Protein 5LQ5 (pdb70)

Radius of gyration: 18.79 Å; Cα contacts (8 Å, |Δi|>4): 555; chains: 1; bounding box: 43×34×59 Å

Foldseek 3Di:
DLQEAEEEEACQDDVVLVCQQVVLVQVLLCVQQVGHYYYDYDDALVRQLVCLLVVVHFKYKFKLLSVLLSCVSAPQWDFQWDFPCLLFWKKFKKFFCVVVDAADDDLLCLVVQFQWAEAFEACRHPFRHLVVQVSCVVNVHHCCRYNVHHHHHQRHQLSRLQCRHVVVTGMGMGGVVVVVCCVPPVVVSNVRMDTHDMDGTAGIITMIGHNPSCVRRNPCSSVSSSVSQQPQACPDPSSVSNQVSVVHRGIDGDHPVRSVVVVVSCVVVVNSDD

B-factor: mean 31.94, std 20.08, range [14.05, 165.14]

Structure (mmCIF, N/CA/C/O backbone):
data_5LQ5
#
_entry.id   5LQ5
#
_cell.length_a   46.330
_cell.length_b   57.610
_cell.length_c   54.790
_cell.angle_alpha   90.00
_cell.angle_beta   107.15
_cell.angle_gamma   90.00
#
_symmetry.space_group_name_H-M   'P 1 21 1'
#
loop_
_entity.id
_entity.type
_entity.pdbx_description
1 polymer 'Putative phosphonate binding protein for ABC transporter'
2 non-polymer 'PHOSPHITE ION'
3 water water
#
loop_
_atom_site.group_PDB
_atom_site.id
_atom_site.type_symbol
_atom_site.label_atom_id
_atom_site.label_alt_id
_atom_site.label_comp_id
_atom_site.label_asym_id
_atom_site.label_entity_id
_atom_site.label_seq_id
_atom_site.pdbx_PDB_ins_code
_atom_site.Cartn_x
_atom_site.Cartn_y
_atom_site.Cartn_z
_atom_site.occupancy
_atom_site.B_iso_or_equiv
_atom_site.auth_seq_id
_atom_site.auth_comp_id
_atom_site.auth_asym_id
_atom_site.auth_atom_id
_atom_site.pdbx_PDB_model_num
ATOM 1 N N . ASN A 1 2 ? -19.929 -19.607 105.850 1.00 51.97 2 ASN A N 1
ATOM 2 C CA . ASN A 1 2 ? -21.098 -19.604 104.907 1.00 53.86 2 ASN A CA 1
ATOM 3 C C . ASN A 1 2 ? -21.900 -18.305 104.995 1.00 61.99 2 ASN A C 1
ATOM 4 O O . ASN A 1 2 ? -22.667 -18.094 105.942 1.00 42.77 2 ASN A O 1
ATOM 9 N N . PRO A 1 3 ? -21.773 -17.449 103.976 1.00 87.54 3 PRO A N 1
ATOM 10 C CA . PRO A 1 3 ? -22.400 -16.143 104.049 1.00 50.90 3 PRO A CA 1
ATOM 11 C C . PRO A 1 3 ? -23.909 -16.135 103.852 1.00 47.24 3 PRO A C 1
ATOM 12 O O . PRO A 1 3 ? -24.529 -15.110 104.146 1.00 37.31 3 PRO A O 1
ATOM 16 N N . LYS A 1 4 ? -24.495 -17.221 103.343 1.00 42.47 4 LYS A N 1
ATOM 17 C CA . LYS A 1 4 ? -25.949 -17.226 103.125 1.00 46.65 4 LYS A CA 1
ATOM 18 C C . LYS A 1 4 ? -26.747 -17.766 104.310 1.00 38.80 4 LYS A C 1
ATOM 19 O O . LYS A 1 4 ? -27.969 -17.762 104.284 1.00 35.21 4 LYS A O 1
ATOM 25 N N . VAL A 1 5 ? -26.063 -18.203 105.351 1.00 38.01 5 VAL A N 1
ATOM 26 C CA . VAL A 1 5 ? -26.727 -18.624 106.589 1.00 31.93 5 VAL A CA 1
ATOM 27 C C . VAL A 1 5 ? -26.606 -17.501 107.625 1.00 26.53 5 VAL A C 1
ATOM 28 O O . VAL A 1 5 ? -25.486 -16.978 107.879 1.00 30.24 5 VAL A O 1
ATOM 32 N N . LEU A 1 6 ? -27.738 -17.129 108.216 1.00 26.16 6 LEU A N 1
ATOM 33 C CA . LEU A 1 6 ? -27.769 -16.173 109.331 1.00 23.24 6 LEU A CA 1
ATOM 34 C C . LEU A 1 6 ? -27.468 -16.956 110.629 1.00 26.21 6 LEU A C 1
ATOM 35 O O . LEU A 1 6 ? -28.225 -17.804 111.044 1.00 24.20 6 LEU A O 1
ATOM 40 N N . LYS A 1 7 ? -26.374 -16.601 111.272 1.00 20.75 7 LYS A N 1
ATOM 41 C CA . LYS A 1 7 ? -25.809 -17.376 112.373 1.00 21.84 7 LYS A CA 1
ATOM 42 C C . LYS A 1 7 ? -26.102 -16.629 113.664 1.00 19.90 7 LYS A C 1
ATOM 43 O O . LYS A 1 7 ? -25.694 -15.497 113.842 1.00 19.99 7 LYS A O 1
ATOM 49 N N . VAL A 1 8 ? -26.897 -17.265 114.506 1.00 17.85 8 VAL A N 1
ATOM 50 C CA . VAL A 1 8 ? -27.344 -16.769 115.798 1.00 19.64 8 VAL A CA 1
ATOM 51 C C . VAL A 1 8 ? -26.434 -17.302 116.888 1.00 19.34 8 VAL A C 1
ATOM 52 O O . VAL A 1 8 ? -26.062 -18.473 116.900 1.00 18.56 8 VAL A O 1
ATOM 56 N N . GLY A 1 9 ? -26.011 -16.411 117.769 1.00 19.50 9 GLY A N 1
ATOM 57 C CA . GLY A 1 9 ? -25.202 -16.785 118.941 1.00 18.26 9 GLY A CA 1
ATOM 58 C C . GLY A 1 9 ? -25.752 -16.146 120.217 1.00 16.74 9 GLY A C 1
ATOM 59 O O . GLY A 1 9 ? -26.717 -15.340 120.197 1.00 16.16 9 GLY A O 1
ATOM 60 N N . ALA A 1 10 ? -25.135 -16.509 121.319 1.00 16.43 10 ALA A N 1
ATOM 61 C CA . ALA A 1 10 ? -25.545 -16.015 122.621 1.00 16.64 10 ALA A CA 1
ATOM 62 C C . ALA A 1 10 ? -24.465 -16.257 123.654 1.00 15.55 10 ALA A C 1
ATOM 63 O O . ALA A 1 10 ? -23.798 -17.288 123.642 1.00 16.88 10 ALA A O 1
ATOM 65 N N . ILE A 1 11 ? -24.312 -15.328 124.585 1.00 15.81 11 ILE A N 1
ATOM 66 C CA . ILE A 1 11 ? -23.450 -15.591 125.726 1.00 15.07 11 ILE A CA 1
ATOM 67 C C . ILE A 1 11 ? -23.979 -16.833 126.476 1.00 15.87 11 ILE A C 1
ATOM 68 O O . ILE A 1 11 ? -25.205 -16.970 126.663 1.00 16.53 11 ILE A O 1
ATOM 73 N N . PRO A 1 12 ? -23.091 -17.735 126.916 1.00 14.34 12 PRO A N 1
ATOM 74 C CA . PRO A 1 12 ? -23.517 -18.972 127.583 1.00 17.61 12 PRO A CA 1
ATOM 75 C C . PRO A 1 12 ? -23.744 -18.754 129.081 1.00 16.10 12 PRO A C 1
ATOM 76 O O . PRO A 1 12 ? -22.973 -19.193 129.934 1.00 17.74 12 PRO A O 1
ATOM 80 N N . ASP A 1 13 ? -24.840 -18.051 129.371 1.00 15.76 13 ASP A N 1
ATOM 81 C CA . ASP A 1 13 ? -25.146 -17.523 130.718 1.00 16.28 13 ASP A CA 1
ATOM 82 C C . ASP A 1 13 ? -25.943 -18.502 131.578 1.00 17.69 13 ASP A C 1
ATOM 83 O O . ASP A 1 13 ? -26.187 -18.254 132.750 1.00 19.41 13 ASP A O 1
ATOM 88 N N . GLN A 1 14 ? -26.357 -19.597 130.935 1.00 17.38 14 GLN A N 1
ATOM 89 C CA . GLN A 1 14 ? -27.157 -20.666 131.535 1.00 20.07 14 GLN A CA 1
ATOM 90 C C . GLN A 1 14 ? -26.692 -22.010 130.963 1.00 18.85 14 GLN A C 1
ATOM 91 O O . GLN A 1 14 ? -25.932 -22.045 130.017 1.00 18.85 14 GLN A O 1
ATOM 97 N N . ASN A 1 15 ? -27.180 -23.110 131.522 1.00 20.06 15 ASN A N 1
ATOM 98 C CA . ASN A 1 15 ? -26.842 -24.420 131.037 1.00 20.06 15 ASN A CA 1
ATOM 99 C C . ASN A 1 15 ? -27.223 -24.582 129.566 1.00 19.17 15 ASN A C 1
ATOM 100 O O . ASN A 1 15 ? -28.226 -24.007 129.086 1.00 19.46 15 ASN A O 1
ATOM 105 N N . GLN A 1 16 ? -26.421 -25.368 128.860 1.00 19.59 16 GLN A N 1
ATOM 106 C CA . GLN A 1 16 ? -26.591 -25.524 127.411 1.00 19.92 16 GLN A CA 1
ATOM 107 C C . GLN A 1 16 ? -27.964 -26.060 126.987 1.00 19.80 16 GLN A C 1
ATOM 108 O O . GLN A 1 16 ? -28.485 -25.680 125.920 1.00 21.51 16 GLN A O 1
ATOM 114 N N . ASP A 1 17 ? -28.556 -26.922 127.806 1.00 21.66 17 ASP A N 1
ATOM 115 C CA . ASP A 1 17 ? -29.918 -27.418 127.498 1.00 26.80 17 ASP A CA 1
ATOM 116 C C . ASP A 1 17 ? -30.983 -26.292 127.327 1.00 27.05 17 ASP A C 1
ATOM 117 O O . ASP A 1 17 ? -31.814 -26.307 126.411 1.00 26.48 17 ASP A O 1
ATOM 122 N N . VAL A 1 18 ? -30.922 -25.315 128.212 1.00 22.35 18 VAL A N 1
ATOM 123 C CA . VAL A 1 18 ? -31.781 -24.123 128.179 1.00 25.42 18 VAL A CA 1
ATOM 124 C C . VAL A 1 18 ? -31.467 -23.299 126.929 1.00 23.64 18 VAL A C 1
ATOM 125 O O . VAL A 1 18 ? -32.354 -22.835 126.226 1.00 22.51 18 VAL A O 1
ATOM 129 N N . LEU A 1 19 ? -30.187 -23.089 126.675 1.00 19.81 19 LEU A N 1
ATOM 130 C CA . LEU A 1 19 ? -29.756 -22.262 125.538 1.00 21.27 19 LEU A CA 1
ATOM 131 C C . LEU A 1 19 ? -30.161 -22.884 124.219 1.00 21.04 19 LEU A C 1
ATOM 132 O O . LEU A 1 19 ? -30.692 -22.200 123.338 1.00 21.91 19 LEU A O 1
ATOM 137 N N . ASP A 1 20 ? -29.906 -24.186 124.090 1.00 21.40 20 ASP A N 1
ATOM 138 C CA . ASP A 1 20 ? -30.284 -24.911 122.865 1.00 24.78 20 ASP A CA 1
ATOM 139 C C . ASP A 1 20 ? -31.777 -24.743 122.581 1.00 25.81 20 ASP A C 1
ATOM 140 O O . ASP A 1 20 ? -32.194 -24.415 121.468 1.00 27.39 20 ASP A O 1
ATOM 145 N N . LYS A 1 21 ? -32.594 -24.972 123.599 1.00 22.35 21 LYS A N 1
ATOM 146 C CA . LYS A 1 21 ? -34.059 -24.898 123.419 1.00 28.45 21 LYS A CA 1
ATOM 147 C C . LYS A 1 21 ? -34.518 -23.505 122.963 1.00 29.56 21 LYS A C 1
ATOM 148 O O . LYS A 1 21 ? -35.248 -23.375 121.973 1.00 31.18 21 LYS A O 1
ATOM 154 N N . ARG A 1 22 ? -34.057 -22.488 123.686 1.00 24.04 22 ARG A N 1
ATOM 155 C CA . ARG A 1 22 ? -34.358 -21.077 123.422 1.00 22.84 22 ARG A CA 1
ATOM 156 C C . ARG A 1 22 ? -33.915 -20.668 122.038 1.00 22.41 22 ARG A C 1
ATOM 157 O O . ARG A 1 22 ? -34.727 -20.120 121.236 1.00 24.72 22 ARG A O 1
ATOM 165 N N . PHE A 1 23 ? -32.631 -20.844 121.756 1.00 22.66 23 PHE A N 1
ATOM 166 C CA . PHE A 1 23 ? -32.074 -20.260 120.526 1.00 19.84 23 PHE A CA 1
ATOM 167 C C . PHE A 1 23 ? -32.392 -21.037 119.264 1.00 22.48 23 PHE A C 1
ATOM 168 O O . PHE A 1 23 ? -32.518 -20.466 118.182 1.00 23.41 23 PHE A O 1
ATOM 176 N N . ASN A 1 24 ? -32.643 -22.325 119.412 1.00 23.82 24 ASN A N 1
ATOM 177 C CA . ASN A 1 24 ? -33.143 -23.100 118.262 1.00 26.54 24 ASN A CA 1
ATOM 178 C C . ASN A 1 24 ? -34.590 -22.681 117.928 1.00 23.54 24 ASN A C 1
ATOM 179 O O . ASN A 1 24 ? -34.932 -22.533 116.727 1.00 27.85 24 ASN A O 1
ATOM 184 N N . LEU A 1 25 ? -35.437 -22.488 118.933 1.00 24.38 25 LEU A N 1
ATOM 185 C CA . LEU A 1 25 ? -36.839 -22.066 118.656 1.00 26.72 25 LEU A CA 1
ATOM 186 C C . LEU A 1 25 ? -36.897 -20.667 118.024 1.00 26.07 25 LEU A C 1
ATOM 187 O O . LEU A 1 25 ? -37.608 -20.411 117.052 1.00 27.43 25 LEU A O 1
ATOM 192 N N . PHE A 1 26 ? -36.071 -19.774 118.560 1.00 24.34 26 PHE A N 1
ATOM 193 C CA . PHE A 1 26 ? -35.913 -18.404 118.025 1.00 22.46 26 PHE A CA 1
ATOM 194 C C . PHE A 1 26 ? -35.480 -18.436 116.555 1.00 23.03 26 PHE A C 1
ATOM 195 O O . PHE A 1 26 ? -36.075 -17.771 115.691 1.00 25.58 26 PHE A O 1
ATOM 203 N N . SER A 1 27 ? -34.457 -19.220 116.281 1.00 20.99 27 SER A N 1
ATOM 204 C CA . SER A 1 27 ? -33.891 -19.345 114.934 1.00 22.64 27 SER A CA 1
ATOM 205 C C . SER A 1 27 ? -34.918 -19.849 113.923 1.00 25.66 27 SER A C 1
ATOM 206 O O . SER A 1 27 ? -35.006 -19.361 112.812 1.00 26.41 27 SER A O 1
ATOM 209 N N . LYS A 1 28 ? -35.718 -20.809 114.343 1.00 25.56 28 LYS A N 1
ATOM 210 C CA . LYS A 1 28 ? -36.728 -21.388 113.444 1.00 26.11 28 LYS A CA 1
ATOM 211 C C . LYS A 1 28 ? -37.810 -20.368 113.076 1.00 25.52 28 LYS A C 1
ATOM 212 O O . LYS A 1 28 ? -38.246 -20.299 111.930 1.00 29.71 28 LYS A O 1
ATOM 218 N N . GLU A 1 29 ? -38.204 -19.553 114.034 1.00 26.76 29 GLU A N 1
ATOM 219 C CA . GLU A 1 29 ? -39.197 -18.496 113.807 1.00 27.66 29 GLU A CA 1
ATOM 220 C C . GLU A 1 29 ? -38.616 -17.405 112.886 1.00 27.16 29 GLU A C 1
ATOM 221 O O . GLU A 1 29 ? -39.264 -16.954 111.951 1.00 25.55 29 GLU A O 1
ATOM 227 N N . LEU A 1 30 ? -37.403 -16.950 113.166 1.00 25.22 30 LEU A N 1
ATOM 228 C CA . LEU A 1 30 ? -36.742 -16.000 112.249 1.00 23.82 30 LEU A CA 1
ATOM 229 C C . LEU A 1 30 ? -36.653 -16.517 110.822 1.00 26.31 30 LEU A C 1
ATOM 230 O O . LEU A 1 30 ? -36.915 -15.797 109.857 1.00 25.14 30 LEU A O 1
ATOM 235 N N . SER A 1 31 ? -36.312 -17.788 110.694 1.00 25.72 31 SER A N 1
ATOM 236 C CA . SER A 1 31 ? -36.164 -18.389 109.376 1.00 27.46 31 SER A CA 1
ATOM 237 C C . SER A 1 31 ? -37.487 -18.381 108.604 1.00 27.51 31 SER A C 1
ATOM 238 O O . SER A 1 31 ? -37.519 -18.115 107.410 1.00 27.79 31 SER A O 1
ATOM 241 N N . LYS A 1 32 ? -38.578 -18.668 109.301 1.00 24.68 32 LYS A N 1
ATOM 242 C CA . LYS A 1 32 ? -39.914 -18.651 108.670 1.00 28.90 32 LYS A CA 1
ATOM 243 C C . LYS A 1 32 ? -40.294 -17.242 108.174 1.00 31.92 32 LYS A C 1
ATOM 244 O O . LYS A 1 32 ? -40.761 -17.067 107.051 1.00 31.72 32 LYS A O 1
ATOM 250 N N . GLN A 1 33 ? -40.078 -16.242 109.023 1.00 23.73 33 GLN A N 1
ATOM 251 C CA . GLN A 1 33 ? -40.461 -14.855 108.717 1.00 28.18 33 GLN A CA 1
ATOM 252 C C . GLN A 1 33 ? -39.546 -14.135 107.741 1.00 27.06 33 GLN A C 1
ATOM 253 O O . GLN A 1 33 ? -40.016 -13.315 106.938 1.00 29.32 33 GLN A O 1
ATOM 259 N N . LEU A 1 34 ? -38.253 -14.404 107.832 1.00 27.25 34 LEU A N 1
ATOM 260 C CA . LEU A 1 34 ? -37.249 -13.803 106.920 1.00 26.43 34 LEU A CA 1
ATOM 261 C C . LEU A 1 34 ? -36.962 -14.564 105.634 1.00 29.14 34 LEU A C 1
ATOM 262 O O . LEU A 1 34 ? -36.327 -14.028 104.733 1.00 30.32 34 LEU A O 1
ATOM 267 N N . ASP A 1 35 ? -37.417 -15.809 105.565 1.00 27.58 35 ASP A N 1
ATOM 268 C CA . ASP A 1 35 ? -37.221 -16.676 104.375 1.00 29.19 35 ASP A CA 1
ATOM 269 C C . ASP A 1 35 ? -35.719 -16.823 104.050 1.00 27.76 35 ASP A C 1
ATOM 270 O O . ASP A 1 35 ? -35.280 -16.690 102.911 1.00 32.17 35 ASP A O 1
ATOM 275 N N . VAL A 1 36 ? -34.929 -17.082 105.080 1.00 27.33 36 VAL A N 1
ATOM 276 C CA . VAL A 1 36 ? -33.510 -17.406 104.917 1.00 28.03 36 VAL A CA 1
ATOM 277 C C . VAL A 1 36 ? -33.186 -18.500 105.944 1.00 28.57 36 VAL A C 1
ATOM 278 O O . VAL A 1 36 ? -33.929 -18.688 106.920 1.00 26.07 36 VAL A O 1
ATOM 282 N N . GLU A 1 37 ? -32.087 -19.209 105.696 1.00 29.04 37 GLU A N 1
ATOM 283 C CA . GLU A 1 37 ? -31.537 -20.202 106.636 1.00 29.12 37 GLU A CA 1
ATOM 284 C C . GLU A 1 37 ? -30.989 -19.486 107.859 1.00 27.20 37 GLU A C 1
ATOM 285 O O . GLU A 1 37 ? -30.235 -18.523 107.728 1.00 25.75 37 GLU A O 1
ATOM 291 N N . VAL A 1 38 ? -31.399 -19.973 109.027 1.00 27.18 38 VAL A N 1
ATOM 292 C CA . VAL A 1 38 ? -30.942 -19.459 110.330 1.00 25.28 38 VAL A CA 1
ATOM 293 C C . VAL A 1 38 ? -30.486 -20.649 111.192 1.00 27.93 38 VAL A C 1
ATOM 294 O O . VAL A 1 38 ? -31.172 -21.674 111.280 1.00 28.25 38 VAL A O 1
ATOM 298 N N . LYS A 1 39 ? -29.345 -20.502 111.853 1.00 24.04 39 LYS A N 1
ATOM 299 C CA . LYS A 1 39 ? -28.743 -21.579 112.642 1.00 22.47 39 LYS A CA 1
ATOM 300 C C . LYS A 1 39 ? -28.151 -21.009 113.939 1.00 21.11 39 LYS A C 1
ATOM 301 O O . LYS A 1 39 ? -27.406 -20.039 113.893 1.00 23.18 39 LYS A O 1
ATOM 307 N N . TYR A 1 40 ? -28.529 -21.589 115.079 1.00 21.07 40 TYR A N 1
ATOM 308 C CA . TYR A 1 40 ? -27.897 -21.258 116.377 1.00 21.09 40 TYR A CA 1
ATOM 309 C C . TYR A 1 40 ? -26.565 -22.012 116.485 1.00 21.18 40 TYR A C 1
ATOM 310 O O . TYR A 1 40 ? -26.505 -23.239 116.315 1.00 24.37 40 TYR A O 1
ATOM 319 N N . ILE A 1 41 ? -25.511 -21.281 116.785 1.00 19.75 41 ILE A N 1
ATOM 320 C CA . ILE A 1 41 ? -24.139 -21.802 116.907 1.00 21.11 41 ILE A CA 1
ATOM 321 C C . ILE A 1 41 ? -23.655 -21.581 118.352 1.00 21.64 41 ILE A C 1
ATOM 322 O O . ILE A 1 41 ? -23.230 -20.474 118.671 1.00 21.62 41 ILE A O 1
ATOM 327 N N . PRO A 1 42 ? -23.664 -22.625 119.217 1.00 20.31 42 PRO A N 1
ATOM 328 C CA . PRO A 1 42 ? -23.143 -22.474 120.586 1.00 19.42 42 PRO A CA 1
ATOM 329 C C . PRO A 1 42 ? -21.663 -22.104 120.659 1.00 20.93 42 PRO A C 1
ATOM 330 O O . PRO A 1 42 ? -20.893 -22.422 119.770 1.00 22.42 42 PRO A O 1
ATOM 334 N N . VAL A 1 43 ? -21.304 -21.428 121.745 1.00 18.94 43 VAL A N 1
ATOM 335 C CA . VAL A 1 43 ? -19.899 -21.129 122.059 1.00 18.57 43 VAL A CA 1
ATOM 336 C C . VAL A 1 43 ? -19.530 -21.604 123.451 1.00 18.72 43 VAL A C 1
ATOM 337 O O . VAL A 1 43 ? -20.399 -21.777 124.295 1.00 18.98 43 VAL A O 1
ATOM 341 N N . ILE A 1 44 ? -18.232 -21.697 123.716 1.00 18.49 44 ILE A N 1
ATOM 342 C CA . ILE A 1 44 ? -17.775 -22.247 125.008 1.00 18.68 44 ILE A CA 1
ATOM 343 C C . ILE A 1 44 ? -17.833 -21.281 126.193 1.00 19.21 44 ILE A C 1
ATOM 344 O O . ILE A 1 44 ? -17.982 -21.734 127.324 1.00 19.80 44 ILE A O 1
ATOM 349 N N . ASN A 1 45 ? -17.705 -19.965 125.943 1.00 16.55 45 ASN A N 1
ATOM 350 C CA . ASN A 1 45 ? -17.643 -18.971 127.040 1.00 17.26 45 ASN A CA 1
ATOM 351 C C . ASN A 1 45 ? -17.991 -17.572 126.520 1.00 15.23 45 ASN A C 1
ATOM 352 O O . ASN A 1 45 ? -18.256 -17.401 125.321 1.00 15.84 45 ASN A O 1
ATOM 357 N N . TYR A 1 46 ? -18.056 -16.589 127.426 1.00 15.32 46 TYR A N 1
ATOM 358 C CA . TYR A 1 46 ? -18.444 -15.243 127.024 1.00 16.87 46 TYR A CA 1
ATOM 359 C C . TYR A 1 46 ? -17.435 -14.633 126.049 1.00 16.69 46 TYR A C 1
ATOM 360 O O . TYR A 1 46 ? -17.824 -13.939 125.139 1.00 17.55 46 TYR A O 1
ATOM 369 N N . ILE A 1 47 ? -16.143 -14.911 126.252 1.00 15.93 47 ILE A N 1
ATOM 370 C CA . ILE A 1 47 ? -15.132 -14.357 125.360 1.00 18.56 47 ILE A CA 1
ATOM 371 C C . ILE A 1 47 ? -15.357 -14.866 123.951 1.00 18.70 47 ILE A C 1
ATOM 372 O O . ILE A 1 47 ? -15.226 -14.121 122.989 1.00 18.42 47 ILE A O 1
ATOM 377 N N . ALA A 1 48 ? -15.693 -16.134 123.846 1.00 17.71 48 ALA A N 1
ATOM 378 C CA . ALA A 1 48 ? -15.927 -16.768 122.532 1.00 17.71 48 ALA A CA 1
ATOM 379 C C . ALA A 1 48 ? -17.120 -16.130 121.797 1.00 17.18 48 ALA A C 1
ATOM 380 O O . ALA A 1 48 ? -17.176 -16.127 120.560 1.00 18.99 48 ALA A O 1
ATOM 382 N N . ALA A 1 49 ? -18.102 -15.661 122.546 1.00 18.02 49 ALA A N 1
ATOM 383 C CA . ALA A 1 49 ? -19.230 -14.953 121.934 1.00 16.80 49 ALA A CA 1
ATOM 384 C C . ALA A 1 49 ? -18.785 -13.629 121.304 1.00 16.64 49 ALA A C 1
ATOM 385 O O . ALA A 1 49 ? -19.122 -13.316 120.158 1.00 18.60 49 ALA A O 1
ATOM 387 N N . VAL A 1 50 ? -17.962 -12.897 122.053 1.00 16.58 50 VAL A N 1
ATOM 388 C CA . VAL A 1 50 ? -17.412 -11.632 121.571 1.00 17.82 50 VAL A CA 1
ATOM 389 C C . VAL A 1 50 ? -16.493 -11.884 120.362 1.00 19.03 50 VAL A C 1
ATOM 390 O O . VAL A 1 50 ? -16.604 -11.234 119.307 1.00 19.64 50 VAL A O 1
ATOM 394 N N . THR A 1 51 ? -15.602 -12.838 120.507 1.00 19.40 51 THR A N 1
ATOM 395 C CA . THR A 1 51 ? -14.623 -13.070 119.426 1.00 20.55 51 THR A CA 1
ATOM 396 C C . THR A 1 51 ? -15.303 -13.694 118.173 1.00 21.08 51 THR A C 1
ATOM 397 O O . THR A 1 51 ? -14.975 -13.377 117.065 1.00 22.91 51 THR A O 1
ATOM 404 N N . GLY A 1 52 ? -16.301 -14.536 118.366 1.00 19.35 52 GLY A N 1
ATOM 405 C CA . GLY A 1 52 ? -17.054 -15.115 117.232 1.00 20.30 52 GLY A CA 1
ATOM 406 C C . GLY A 1 52 ? -17.804 -14.021 116.466 1.00 22.26 52 GLY A C 1
ATOM 407 O O . GLY A 1 52 ? -17.973 -14.055 115.248 1.00 22.48 52 GLY A O 1
ATOM 408 N N . PHE A 1 53 ? -18.249 -13.018 117.202 1.00 20.74 53 PHE A N 1
ATOM 409 C CA . PHE A 1 53 ? -18.920 -11.868 116.574 1.00 20.03 53 PHE A CA 1
ATOM 410 C C . PHE A 1 53 ? -17.875 -11.068 115.786 1.00 20.35 53 PHE A C 1
ATOM 411 O O . PHE A 1 53 ? -18.091 -10.764 114.612 1.00 23.22 53 PHE A O 1
ATOM 419 N N . ARG A 1 54 ? -16.733 -10.768 116.426 1.00 19.66 54 ARG A N 1
ATOM 420 C CA . ARG A 1 54 ? -15.659 -10.025 115.771 1.00 27.14 54 ARG A CA 1
ATOM 421 C C . ARG A 1 54 ? -15.179 -10.704 114.479 1.00 24.14 54 ARG A C 1
ATOM 422 O O . ARG A 1 54 ? -14.950 -10.001 113.479 1.00 30.04 54 ARG A O 1
ATOM 430 N N . THR A 1 55 ? -15.053 -12.044 114.493 1.00 23.09 55 THR A N 1
ATOM 431 C CA . THR A 1 55 ? -14.571 -12.796 113.304 1.00 25.16 55 THR A CA 1
ATOM 432 C C . THR A 1 55 ? -15.674 -13.131 112.284 1.00 25.50 55 THR A C 1
ATOM 433 O O . THR A 1 55 ? -15.434 -13.802 111.296 1.00 27.34 55 THR A O 1
ATOM 437 N N . LYS A 1 56 ? -16.898 -12.728 112.582 1.00 26.93 56 LYS A N 1
ATOM 438 C CA . LYS A 1 56 ? -18.061 -12.923 111.665 1.00 25.84 56 LYS A CA 1
ATOM 439 C C . LYS A 1 56 ? -18.498 -14.391 111.563 1.00 29.23 56 LYS A C 1
ATOM 440 O O . LYS A 1 56 ? -19.188 -14.802 110.622 1.00 33.65 56 LYS A O 1
ATOM 446 N N . ASP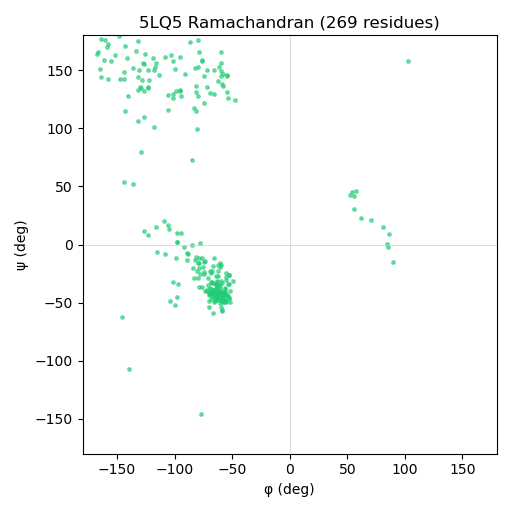 A 1 57 ? -18.124 -15.167 112.560 1.00 28.11 57 ASP A N 1
ATOM 447 C CA . ASP A 1 57 ? -18.664 -16.515 112.730 1.00 31.56 57 ASP A CA 1
ATOM 448 C C . ASP A 1 57 ? -20.092 -16.471 113.267 1.00 24.30 57 ASP A C 1
ATOM 449 O O . ASP A 1 57 ? -20.799 -17.461 113.169 1.00 24.81 57 ASP A O 1
ATOM 454 N N . LEU A 1 58 ? -20.460 -15.327 113.856 1.00 24.26 58 LEU A N 1
ATOM 455 C CA . LEU A 1 58 ? -21.797 -15.066 114.401 1.00 20.74 58 LEU A CA 1
ATOM 456 C C . LEU A 1 58 ? -22.340 -13.727 113.867 1.00 22.08 58 LEU A C 1
ATOM 457 O O . LEU A 1 58 ? -21.632 -12.734 113.825 1.00 22.53 58 LEU A O 1
ATOM 462 N N . ASP A 1 59 ? -23.599 -13.733 113.435 1.00 19.94 59 ASP A N 1
ATOM 463 C CA . ASP A 1 59 ? -24.232 -12.561 112.833 1.00 19.47 59 ASP A CA 1
ATOM 464 C C . ASP A 1 59 ? -25.165 -11.758 113.717 1.00 20.30 59 ASP A C 1
ATOM 465 O O . ASP A 1 59 ? -25.298 -10.558 113.533 1.00 20.40 59 ASP A O 1
ATOM 470 N N . LEU A 1 60 ? -25.832 -12.444 114.621 1.00 19.29 60 LEU A N 1
ATOM 471 C CA . LEU A 1 60 ? -26.864 -11.899 115.472 1.00 17.31 60 LEU A CA 1
ATOM 472 C C . LEU A 1 60 ? -26.721 -12.581 116.824 1.00 19.48 60 LEU A C 1
ATOM 473 O O . LEU A 1 60 ? -26.865 -13.793 116.918 1.00 18.69 60 LEU A O 1
ATOM 478 N N . VAL A 1 61 ? -26.386 -11.826 117.851 1.00 16.03 61 VAL A N 1
ATOM 479 C CA . VAL A 1 61 ? -25.983 -12.390 119.152 1.00 16.17 61 VAL A CA 1
ATOM 480 C C . VAL A 1 61 ? -26.707 -11.735 120.306 1.00 15.44 61 VAL A C 1
ATOM 481 O O . VAL A 1 61 ? -26.825 -10.517 120.357 1.00 16.22 61 VAL A O 1
ATOM 485 N N . TRP A 1 62 ? -27.221 -12.573 121.195 1.00 15.82 62 TRP A N 1
ATOM 486 C CA . TRP A 1 62 ? -27.786 -12.193 122.491 1.00 15.49 62 TRP A CA 1
ATOM 487 C C . TRP A 1 62 ? -26.651 -11.993 123.486 1.00 15.72 62 TRP A C 1
ATOM 488 O O . TRP A 1 62 ? -26.030 -12.965 123.950 1.00 16.35 62 TRP A O 1
ATOM 499 N N . PHE A 1 63 ? -26.304 -10.722 123.684 1.00 15.19 63 PHE A N 1
ATOM 500 C CA . PHE A 1 63 ? -25.220 -10.310 124.557 1.00 15.65 63 PHE A CA 1
ATOM 501 C C . PHE A 1 63 ? -25.755 -9.801 125.913 1.00 16.45 63 PHE A C 1
ATOM 502 O O . PHE A 1 63 ? -26.913 -9.360 126.034 1.00 16.73 63 PHE A O 1
ATOM 510 N N . GLY A 1 64 ? -24.901 -9.837 126.930 1.00 16.50 64 GLY A N 1
ATOM 511 C CA . GLY A 1 64 ? -25.081 -9.097 128.127 1.00 16.99 64 GLY A CA 1
ATOM 512 C C . GLY A 1 64 ? -24.641 -7.648 127.911 1.00 15.81 64 GLY A C 1
ATOM 513 O O . GLY A 1 64 ? -24.095 -7.315 126.854 1.00 17.19 64 GLY A O 1
ATOM 514 N N . GLY A 1 65 ? -24.823 -6.804 128.919 1.00 17.82 65 GLY A N 1
ATOM 515 C CA . GLY A 1 65 ? -24.422 -5.390 128.800 1.00 17.85 65 GLY A CA 1
ATOM 516 C C . GLY A 1 65 ? -22.938 -5.21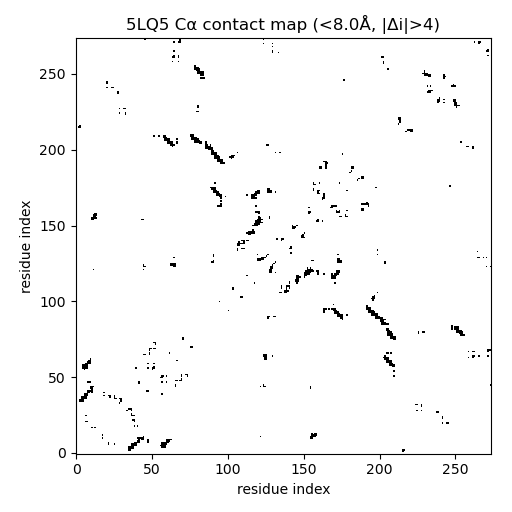0 128.514 1.00 14.51 65 GLY A C 1
ATOM 517 O O . GLY A 1 65 ? -22.551 -4.595 127.515 1.00 17.88 65 GLY A O 1
ATOM 518 N N . LEU A 1 66 ? -22.116 -5.828 129.380 1.00 16.89 66 LEU A N 1
ATOM 519 C CA . LEU A 1 66 ? -20.664 -5.715 129.244 1.00 17.59 66 LEU A CA 1
ATOM 520 C C . LEU A 1 66 ? -20.160 -6.363 127.979 1.00 17.59 66 LEU A C 1
ATOM 521 O O . LEU A 1 66 ? -19.373 -5.801 127.229 1.00 16.63 66 LEU A O 1
ATOM 526 N N . SER A 1 67 ? -20.589 -7.596 127.743 1.00 16.11 67 SER A N 1
ATOM 527 C CA . SER A 1 67 ? -20.060 -8.319 126.566 1.00 16.75 67 SER A CA 1
ATOM 528 C C . SER A 1 67 ? -20.547 -7.666 125.253 1.00 14.12 67 SER A C 1
ATOM 529 O O . SER A 1 67 ? -19.828 -7.675 124.231 1.00 16.84 67 SER A O 1
ATOM 532 N N . GLY A 1 68 ? -21.749 -7.093 125.265 1.00 16.66 68 GLY A N 1
ATOM 533 C CA . GLY A 1 68 ? -22.221 -6.377 124.088 1.00 16.16 68 GLY A CA 1
ATOM 534 C C . GLY A 1 68 ? -21.432 -5.093 123.808 1.00 17.33 68 GLY A C 1
ATOM 535 O O . GLY A 1 68 ? -21.104 -4.777 122.662 1.00 18.80 68 GLY A O 1
ATOM 536 N N . VAL A 1 69 ? -21.092 -4.369 124.873 1.00 16.77 69 VAL A N 1
ATOM 537 C CA . VAL A 1 69 ? -20.181 -3.203 124.773 1.00 17.64 69 VAL A CA 1
ATOM 538 C C . VAL A 1 69 ? -18.827 -3.634 124.208 1.00 19.87 69 VAL A C 1
ATOM 539 O O . VAL A 1 69 ? -18.319 -3.051 123.261 1.00 19.52 69 VAL A O 1
ATOM 543 N N . GLN A 1 70 ? -18.277 -4.713 124.752 1.00 16.86 70 GLN A N 1
ATOM 544 C CA . GLN A 1 70 ? -16.990 -5.226 124.285 1.00 17.51 70 GLN A CA 1
ATOM 545 C C . GLN A 1 70 ? -17.064 -5.583 122.794 1.00 18.29 70 GLN A C 1
ATOM 546 O O . GLN A 1 70 ? -16.166 -5.237 122.000 1.00 19.18 70 GLN A O 1
ATOM 552 N N . ALA A 1 71 ? -18.103 -6.321 122.429 1.00 19.08 71 ALA A N 1
ATOM 553 C CA . ALA A 1 71 ? -18.270 -6.729 121.046 1.00 18.28 71 ALA A CA 1
ATOM 554 C C . ALA A 1 71 ? -18.366 -5.557 120.074 1.00 18.86 71 ALA A C 1
ATOM 555 O O . ALA A 1 71 ? -17.781 -5.596 118.993 1.00 19.10 71 ALA A O 1
ATOM 557 N N . ARG A 1 72 ? -19.137 -4.548 120.459 1.00 18.50 72 ARG A N 1
ATOM 558 C CA . ARG A 1 72 ? -19.315 -3.359 119.614 1.00 19.46 72 ARG A CA 1
ATOM 559 C C . ARG A 1 72 ? -18.060 -2.468 119.524 1.00 20.83 72 ARG A C 1
ATOM 560 O O . ARG A 1 72 ? -17.819 -1.840 118.502 1.00 22.93 72 ARG A O 1
ATOM 568 N N . LEU A 1 73 ? -17.233 -2.475 120.555 1.00 19.67 73 LEU A N 1
ATOM 569 C CA . LEU A 1 73 ? -15.958 -1.796 120.497 1.00 21.23 73 LEU A CA 1
ATOM 570 C C . LEU A 1 73 ? -14.988 -2.511 119.538 1.00 21.31 73 LEU A C 1
ATOM 571 O O . LEU A 1 73 ? -14.272 -1.871 118.783 1.00 22.66 73 LEU A O 1
ATOM 576 N N . GLN A 1 74 ? -14.960 -3.845 119.604 1.00 20.54 74 GLN A N 1
ATOM 577 C CA . GLN A 1 74 ? -14.081 -4.692 118.771 1.00 21.93 74 GLN A CA 1
ATOM 578 C C . GLN A 1 74 ? -14.546 -4.786 117.329 1.00 24.13 74 GLN A C 1
ATOM 579 O O . GLN A 1 74 ? -13.782 -5.101 116.449 1.00 25.96 74 GLN A O 1
ATOM 585 N N . THR A 1 75 ? -15.829 -4.547 117.137 1.00 22.51 75 THR A N 1
ATOM 586 C CA . THR A 1 75 ? -16.527 -4.727 115.873 1.00 20.21 75 THR A CA 1
ATOM 587 C C . THR A 1 75 ? -17.319 -3.462 115.508 1.00 21.93 75 THR A C 1
ATOM 588 O O . THR A 1 75 ? -18.536 -3.408 115.714 1.00 26.91 75 THR A O 1
ATOM 592 N N . PRO A 1 76 ? -16.630 -2.434 114.964 1.00 27.83 76 PRO A N 1
ATOM 593 C CA . PRO A 1 76 ? -17.253 -1.194 114.586 1.00 28.94 76 PRO A CA 1
ATOM 594 C C . PRO A 1 76 ? -18.438 -1.290 113.630 1.00 28.81 76 PRO A C 1
ATOM 595 O O . PRO A 1 76 ? -18.543 -2.198 112.794 1.00 29.75 76 PRO A O 1
ATOM 599 N N . ASN A 1 77 ? -19.386 -0.390 113.846 1.00 30.75 77 ASN A N 1
ATOM 600 C CA . ASN A 1 77 ? -20.514 -0.199 112.927 1.00 38.62 77 ASN A CA 1
ATOM 601 C C . ASN A 1 77 ? -21.505 -1.358 112.981 1.00 34.21 77 ASN A C 1
ATOM 602 O O . ASN A 1 77 ? -22.332 -1.556 112.095 1.00 41.42 77 ASN A O 1
ATOM 607 N N A SER A 1 78 ? -21.409 -2.131 114.054 0.50 28.25 78 SER A N 1
ATOM 608 N N B SER A 1 78 ? -21.403 -2.141 114.043 0.50 29.20 78 SER A N 1
ATOM 609 C CA . SER A 1 78 ? -22.411 -3.121 114.350 1.00 24.29 78 SER A CA 1
ATOM 610 C C A SER A 1 78 ? -23.637 -2.391 114.880 0.50 25.94 78 SER A C 1
ATOM 611 C C B SER A 1 78 ? -23.630 -2.396 114.897 0.50 26.16 78 SER A C 1
ATOM 612 O O A SER A 1 78 ? -23.594 -1.190 115.184 0.50 31.89 78 SER A O 1
ATOM 613 O O B SER A 1 78 ? -23.570 -1.205 115.238 0.50 33.91 78 SER A O 1
ATOM 618 N N . ILE A 1 79 ? -24.730 -3.128 114.981 1.00 24.15 79 ILE A N 1
ATOM 619 C CA . ILE A 1 79 ? -26.048 -2.553 115.263 1.00 24.43 79 ILE A CA 1
ATOM 620 C C . ILE A 1 79 ? -26.713 -3.123 116.508 1.00 26.31 79 ILE A C 1
ATOM 621 O O . ILE A 1 79 ? -26.936 -4.315 116.599 1.00 22.73 79 ILE A O 1
ATOM 626 N N . VAL A 1 80 ? -27.104 -2.256 117.426 1.00 23.31 80 VAL A N 1
ATOM 627 C CA . VAL A 1 80 ? -28.007 -2.617 118.535 1.00 24.14 80 VAL A CA 1
ATOM 628 C C . VAL A 1 80 ? -29.417 -2.775 118.005 1.00 24.54 80 VAL A C 1
ATOM 629 O O . VAL A 1 80 ? -30.003 -1.828 117.465 1.00 26.33 80 VAL A O 1
ATOM 633 N N . ILE A 1 81 ? -29.975 -3.973 118.207 1.00 20.49 81 ILE A N 1
ATOM 634 C CA . ILE A 1 81 ? -31.276 -4.354 117.592 1.00 23.23 81 ILE A CA 1
ATOM 635 C C . ILE A 1 81 ? -32.481 -4.240 118.518 1.00 25.22 81 ILE A C 1
ATOM 636 O O . ILE A 1 81 ? -33.484 -3.656 118.126 1.00 29.86 81 ILE A O 1
ATOM 641 N N . ALA A 1 82 ? -32.402 -4.839 119.693 1.00 20.50 82 ALA A N 1
ATOM 642 C CA . ALA A 1 82 ? -33.532 -4.970 120.612 1.00 24.04 82 ALA A CA 1
ATOM 643 C C . ALA A 1 82 ? -33.087 -5.411 122.009 1.00 21.98 82 ALA A C 1
ATOM 644 O O . ALA A 1 82 ? -31.951 -5.865 122.208 1.00 24.02 82 ALA A O 1
ATOM 646 N N . GLN A 1 83 ? -33.985 -5.272 122.967 1.00 22.76 83 GLN A N 1
ATOM 647 C CA . GLN A 1 83 ? -33.809 -5.721 124.339 1.00 24.37 83 GLN A CA 1
ATOM 648 C C . GLN A 1 83 ? -35.191 -6.113 124.863 1.00 26.24 83 GLN A C 1
ATOM 649 O O . GLN A 1 83 ? -36.175 -5.989 124.139 1.00 25.30 83 GLN A O 1
ATOM 655 N N . ARG A 1 84 ? -35.248 -6.571 126.100 1.00 23.73 84 ARG A N 1
ATOM 656 C CA . ARG A 1 84 ? -36.518 -6.747 126.839 1.00 27.27 84 ARG A CA 1
ATOM 657 C C . ARG A 1 84 ? -36.795 -5.534 127.709 1.00 28.87 84 ARG A C 1
ATOM 658 O O . ARG A 1 84 ? -35.902 -4.762 128.010 1.00 25.06 84 ARG A O 1
ATOM 666 N N . ASP A 1 85 ? -38.045 -5.368 128.137 1.00 28.33 85 ASP A N 1
ATOM 667 C CA . ASP A 1 85 ? -38.364 -4.292 129.088 1.00 32.70 85 ASP A CA 1
ATOM 668 C C . ASP A 1 85 ? -37.495 -4.373 130.331 1.00 29.32 85 ASP A C 1
ATOM 669 O O . ASP A 1 85 ? -36.972 -3.362 130.777 1.00 31.62 85 ASP A O 1
ATOM 674 N N . ILE A 1 86 ? -37.319 -5.583 130.847 1.00 29.81 86 ILE A N 1
ATOM 675 C CA . ILE A 1 86 ? -36.504 -5.802 132.060 1.00 26.92 86 ILE A CA 1
ATOM 676 C C . ILE A 1 86 ? -35.022 -5.412 131.923 1.00 26.40 86 ILE A C 1
ATOM 677 O O . ILE A 1 86 ? -34.364 -5.026 132.901 1.00 26.53 86 ILE A O 1
ATOM 682 N N . ASP A 1 87 ? -34.520 -5.478 130.702 1.00 26.54 87 ASP A N 1
ATOM 683 C CA . ASP A 1 87 ? -33.124 -5.090 130.455 1.00 25.69 87 ASP A CA 1
ATOM 684 C C . ASP A 1 87 ? -32.797 -3.625 130.661 1.00 25.08 87 ASP A C 1
ATOM 685 O O . ASP A 1 87 ? -31.627 -3.278 130.801 1.00 25.68 87 ASP A O 1
ATOM 690 N N . LYS A 1 88 ? -33.817 -2.762 130.664 1.00 25.37 88 LYS A N 1
ATOM 691 C CA . LYS A 1 88 ? -33.646 -1.358 131.056 1.00 28.64 88 LYS A CA 1
ATOM 692 C C . LYS A 1 88 ? -33.486 -1.133 132.570 1.00 29.29 88 LYS A C 1
ATOM 693 O O . LYS A 1 88 ? -32.926 -0.124 132.974 1.00 34.57 88 LYS A O 1
ATOM 699 N N . GLU A 1 89 ? -34.015 -2.063 133.357 1.00 27.38 89 GLU A N 1
ATOM 700 C CA . GLU A 1 89 ? -34.057 -2.000 134.836 1.00 27.93 89 GLU A CA 1
ATOM 701 C C . GLU A 1 89 ? -33.687 -3.356 135.476 1.00 27.26 89 GLU A C 1
ATOM 702 O O . GLU A 1 89 ? -34.415 -3.905 136.326 1.00 27.84 89 GLU A O 1
ATOM 708 N N . PHE A 1 90 ? -32.534 -3.871 135.037 1.00 23.34 90 PHE A N 1
ATOM 709 C CA . PHE A 1 90 ? -32.103 -5.228 1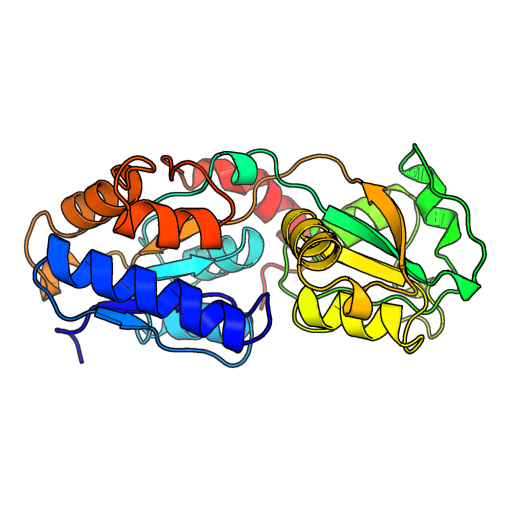35.375 1.00 21.46 90 PHE A CA 1
ATOM 710 C C . PHE A 1 90 ? -31.451 -5.214 136.768 1.00 21.84 90 PHE A C 1
ATOM 711 O O . PHE A 1 90 ? -30.872 -4.226 137.175 1.00 22.33 90 PHE A O 1
ATOM 719 N N . LYS A 1 91 ? -31.537 -6.351 137.446 1.00 20.60 91 LYS A N 1
ATOM 720 C CA . LYS A 1 91 ? -31.008 -6.530 138.798 1.00 21.20 91 LYS A CA 1
ATOM 721 C C . LYS A 1 91 ? -30.259 -7.852 138.981 1.00 19.57 91 LYS A C 1
ATOM 722 O O . LYS A 1 91 ? -30.536 -8.838 138.303 1.00 22.00 91 LYS A O 1
ATOM 728 N N . SER A 1 92 ? -29.308 -7.823 139.913 1.00 21.16 92 SER A N 1
ATOM 729 C CA . SER A 1 92 ? -28.671 -9.023 140.407 1.00 20.13 92 SER A CA 1
ATOM 730 C C . SER A 1 92 ? -29.230 -9.376 141.776 1.00 18.79 92 SER A C 1
ATOM 731 O O . SER A 1 92 ? -29.801 -8.539 142.494 1.00 22.06 92 SER A O 1
ATOM 734 N N . VAL A 1 93 ? -28.979 -10.618 142.145 1.00 20.18 93 VAL A N 1
ATOM 735 C CA . VAL A 1 93 ? -29.133 -11.106 143.508 1.00 22.29 93 VAL A CA 1
ATOM 736 C C . VAL A 1 93 ? -27.825 -11.665 144.030 1.00 22.40 93 VAL A C 1
ATOM 737 O O . VAL A 1 93 ? -27.003 -12.255 143.294 1.00 19.73 93 VAL A O 1
ATOM 741 N N . PHE A 1 94 ? -27.605 -11.394 145.302 1.00 19.87 94 PHE A N 1
ATOM 742 C CA . PHE A 1 94 ? -26.643 -12.103 146.102 1.00 19.45 94 PHE A CA 1
ATOM 743 C C . PHE A 1 94 ? -27.369 -13.213 146.842 1.00 22.24 94 PHE A C 1
ATOM 744 O O . PHE A 1 94 ? -28.418 -12.973 147.449 1.00 22.73 94 PHE A O 1
ATOM 752 N N . VAL A 1 95 ? -26.813 -14.411 146.802 1.00 20.32 95 VAL A N 1
ATOM 753 C CA . VAL A 1 95 ? -27.339 -15.581 147.482 1.00 20.31 95 VAL A CA 1
ATOM 754 C C . VAL A 1 95 ? -26.301 -16.171 148.418 1.00 21.52 95 VAL A C 1
ATOM 755 O O . VAL A 1 95 ? -25.071 -16.068 148.161 1.00 21.42 95 VAL A O 1
ATOM 759 N N . VAL A 1 96 ? -26.793 -16.790 149.494 1.00 23.57 96 VAL A N 1
ATOM 760 C CA . VAL A 1 96 ? -25.950 -17.449 150.479 1.00 24.64 96 VAL A CA 1
ATOM 761 C C . VAL A 1 96 ? -26.438 -18.847 150.781 1.00 24.32 96 VAL A C 1
ATOM 762 O O . VAL A 1 96 ? -27.631 -19.137 150.679 1.00 23.88 96 VAL A O 1
ATOM 766 N N . ASN A 1 97 ? -25.492 -19.712 151.140 1.00 21.38 97 ASN A N 1
ATOM 767 C CA . ASN A 1 97 ? -25.786 -21.074 151.546 1.00 23.72 97 ASN A CA 1
ATOM 768 C C . ASN A 1 97 ? -26.434 -20.976 152.942 1.00 26.15 97 ASN A C 1
ATOM 769 O O . ASN A 1 97 ? -25.991 -20.209 153.799 1.00 26.10 97 ASN A O 1
ATOM 774 N N . LYS A 1 98 ? -27.513 -21.745 153.120 1.00 25.01 98 LYS A N 1
ATOM 775 C CA . LYS A 1 98 ? -28.247 -21.806 154.410 1.00 29.40 98 LYS A CA 1
ATOM 776 C C . LYS A 1 98 ? -27.426 -22.166 155.613 1.00 29.95 98 LYS A C 1
ATOM 777 O O . LYS A 1 98 ? -27.748 -21.773 156.729 1.00 37.15 98 LYS A O 1
ATOM 783 N N . ASN A 1 99 ? -26.401 -22.967 155.393 1.00 30.98 99 ASN A N 1
ATOM 784 C CA . ASN A 1 99 ? -25.532 -23.413 156.493 1.00 30.18 99 ASN A CA 1
ATOM 785 C C . ASN A 1 99 ? -24.832 -22.268 157.241 1.00 33.82 99 ASN A C 1
ATOM 786 O O . ASN A 1 99 ? -24.352 -22.461 158.352 1.00 39.30 99 ASN A O 1
ATOM 791 N N . LEU A 1 100 ? -24.766 -21.087 156.639 1.00 32.59 100 LEU A N 1
ATOM 792 C CA . LEU A 1 100 ? -24.127 -19.943 157.303 1.00 31.05 100 LEU A CA 1
ATOM 793 C C . LEU A 1 100 ? -25.019 -19.272 158.343 1.00 31.89 100 LEU A C 1
ATOM 794 O O . LEU A 1 100 ? -24.550 -18.499 159.185 1.00 33.89 100 LEU A O 1
ATOM 799 N N . GLU A 1 101 ? -26.314 -19.513 158.214 1.00 36.76 101 GLU A N 1
ATOM 800 C CA . GLU A 1 101 ? -27.333 -18.872 159.070 1.00 38.97 101 GLU A CA 1
ATOM 801 C C . GLU A 1 101 ? -27.180 -17.352 159.075 1.00 31.47 101 GLU A C 1
ATOM 802 O O . GLU A 1 101 ? -27.285 -16.695 160.099 1.00 46.26 101 GLU A O 1
ATOM 808 N N . LEU A 1 102 ? -26.938 -16.809 157.893 1.00 28.69 102 LEU A N 1
ATOM 809 C CA . LEU A 1 102 ? -26.772 -15.369 157.730 1.00 29.86 102 LEU A CA 1
ATOM 810 C C . LEU A 1 102 ? -28.092 -14.768 157.343 1.00 42.51 102 LEU A C 1
ATOM 811 O O . LEU A 1 102 ? -28.716 -15.205 156.367 1.00 56.26 102 LEU A O 1
ATOM 816 N N . ASN A 1 103 ? -28.506 -13.746 158.075 1.00 32.48 103 ASN A N 1
ATOM 817 C CA . ASN A 1 103 ? -29.753 -13.052 157.761 1.00 33.20 103 ASN A CA 1
ATOM 818 C C . ASN A 1 103 ? -29.588 -12.168 156.543 1.00 33.15 103 ASN A C 1
ATOM 819 O O . ASN A 1 103 ? -28.518 -11.624 156.305 1.00 35.11 103 ASN A O 1
ATOM 824 N N . SER A 1 104 ? -30.654 -12.084 155.750 1.00 29.06 104 SER A N 1
ATOM 825 C CA . SER A 1 104 ? -30.720 -11.163 154.592 1.00 30.99 104 SER A CA 1
ATOM 826 C C . SER A 1 104 ? -30.550 -9.725 155.031 1.00 32.95 104 SER A C 1
ATOM 827 O O . SER A 1 104 ? -30.846 -9.365 156.168 1.00 36.23 104 SER A O 1
ATOM 830 N N . ILE A 1 105 ? -30.103 -8.918 154.095 1.00 32.13 105 ILE A N 1
ATOM 831 C CA . ILE A 1 105 ? -29.849 -7.490 154.292 1.00 28.89 105 ILE A CA 1
ATOM 832 C C . ILE A 1 105 ? -30.778 -6.638 153.411 1.00 31.54 105 ILE A C 1
ATOM 833 O O . ILE A 1 105 ? -31.340 -7.114 152.415 1.00 34.23 105 ILE A O 1
ATOM 838 N N . SER A 1 106 ? -30.974 -5.408 153.853 1.00 35.85 106 SER A N 1
ATOM 839 C CA . SER A 1 106 ? -31.887 -4.427 153.209 1.00 43.76 106 SER A CA 1
ATOM 840 C C . SER A 1 106 ? -31.184 -3.107 152.888 1.00 46.91 106 SER A C 1
ATOM 841 O O . SER A 1 106 ? -31.817 -2.110 152.552 1.00 48.24 106 SER A O 1
ATOM 844 N N . ASN A 1 107 ? -29.865 -3.128 152.997 1.00 42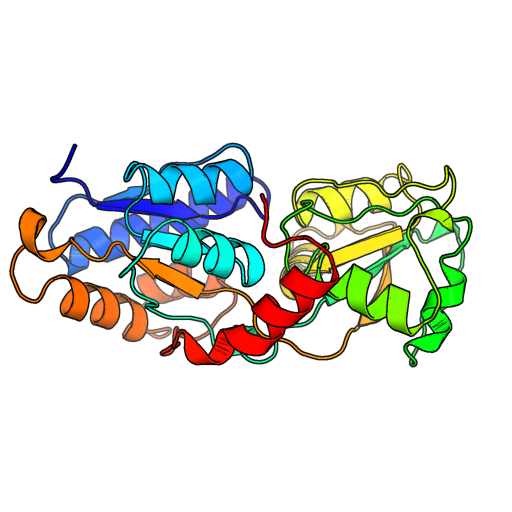.01 107 ASN A N 1
ATOM 845 C CA . ASN A 1 107 ? -29.013 -1.983 152.675 1.00 40.78 107 ASN A CA 1
ATOM 846 C C . ASN A 1 107 ? -27.685 -2.493 152.119 1.00 39.68 107 ASN A C 1
ATOM 847 O O . ASN A 1 107 ? -27.157 -3.497 152.592 1.00 34.15 107 ASN A O 1
ATOM 852 N N . ILE A 1 108 ? -27.147 -1.781 151.132 1.00 32.96 108 ILE A N 1
ATOM 853 C CA . ILE A 1 108 ? -25.871 -2.151 150.492 1.00 27.76 108 ILE A CA 1
ATOM 854 C C . ILE A 1 108 ? -24.694 -2.353 151.476 1.00 30.83 108 ILE A C 1
ATOM 855 O O . ILE A 1 108 ? -23.827 -3.193 151.258 1.00 29.87 108 ILE A O 1
ATOM 860 N N . LYS A 1 109 ? -24.663 -1.582 152.559 1.00 30.23 109 LYS A N 1
ATOM 861 C CA . LYS A 1 109 ? -23.546 -1.664 153.544 1.00 28.93 109 LYS A CA 1
ATOM 862 C C . LYS A 1 109 ? -23.430 -3.046 154.233 1.00 27.08 109 LYS A C 1
ATOM 863 O O . LYS A 1 109 ? -22.335 -3.454 154.683 1.00 33.98 109 LYS A O 1
ATOM 869 N N . GLY A 1 110 ? -24.547 -3.772 154.246 1.00 29.66 110 GLY A N 1
ATOM 870 C CA . GLY A 1 110 ? -24.635 -5.157 154.751 1.00 34.73 110 GLY A CA 1
ATOM 871 C C . GLY A 1 110 ? -23.781 -6.167 153.985 1.00 27.69 110 GLY A C 1
ATOM 872 O O . GLY A 1 110 ? -23.503 -7.281 154.453 1.00 26.59 110 GLY A O 1
ATOM 873 N N . LEU A 1 111 ? -23.368 -5.797 152.779 1.00 26.31 111 LEU A N 1
ATOM 874 C CA . LEU A 1 111 ? -22.457 -6.666 152.005 1.00 22.77 111 LEU A CA 1
ATOM 875 C C . LEU A 1 111 ? -21.119 -6.915 152.710 1.00 25.41 111 LEU A C 1
ATOM 876 O O . LEU A 1 111 ? -20.440 -7.871 152.399 1.00 24.06 111 LEU A O 1
ATOM 881 N N . LYS A 1 112 ? -20.751 -6.065 153.673 1.00 26.29 112 LYS A N 1
ATOM 882 C CA . LYS A 1 112 ? -19.602 -6.327 154.564 1.00 27.43 112 LYS A CA 1
ATOM 883 C C . LYS A 1 112 ? -19.653 -7.686 155.261 1.00 24.25 112 LYS A C 1
ATOM 884 O O . LYS A 1 112 ? -18.601 -8.246 155.621 1.00 27.02 112 LYS A O 1
ATOM 890 N N . LYS A 1 113 ? -20.859 -8.212 155.454 1.00 25.99 113 LYS A N 1
ATOM 891 C CA . LYS A 1 113 ? -21.044 -9.558 156.066 1.00 26.54 113 LYS A CA 1
ATOM 892 C C . LYS A 1 113 ? -20.482 -10.698 155.175 1.00 27.77 113 LYS A C 1
ATOM 893 O O . LYS A 1 113 ? -20.322 -11.828 155.604 1.00 26.51 113 LYS A O 1
ATOM 899 N N . LEU A 1 114 ? -20.140 -10.376 153.928 1.00 26.21 114 LEU A N 1
ATOM 900 C CA . LEU A 1 114 ? -19.549 -11.385 153.024 1.00 21.63 114 LEU A CA 1
ATOM 901 C C . LEU A 1 114 ? -18.041 -11.521 153.090 1.00 21.80 114 LEU A C 1
ATOM 902 O O . LEU A 1 114 ? -17.436 -12.426 152.485 1.00 24.42 114 LEU A O 1
ATOM 907 N N . LYS A 1 115 ? -17.411 -10.618 153.819 1.00 22.90 115 LYS A N 1
ATOM 908 C CA . LYS A 1 115 ? -15.962 -10.694 154.026 1.00 24.32 115 LYS A CA 1
ATOM 909 C C . LYS A 1 115 ? -15.583 -12.019 154.723 1.00 24.19 115 LYS A C 1
ATOM 910 O O . LYS A 1 115 ? -16.333 -12.526 155.555 1.00 27.07 115 LYS A O 1
ATOM 916 N N . ASN A 1 116 ? -14.418 -12.555 154.347 1.00 23.67 116 ASN A N 1
ATOM 917 C CA . ASN A 1 116 ? -13.885 -13.824 154.884 1.00 23.89 116 ASN A CA 1
ATOM 918 C C . ASN A 1 116 ? -14.779 -15.037 154.596 1.00 24.23 116 ASN A C 1
ATOM 919 O O . ASN A 1 116 ? -14.726 -16.046 155.299 1.00 28.29 116 ASN A O 1
ATOM 924 N N . LEU A 1 117 ? -15.617 -14.926 153.556 1.00 23.56 117 LEU A N 1
ATOM 925 C CA . LEU A 1 117 ? -16.383 -16.069 153.055 1.00 22.88 117 LEU A CA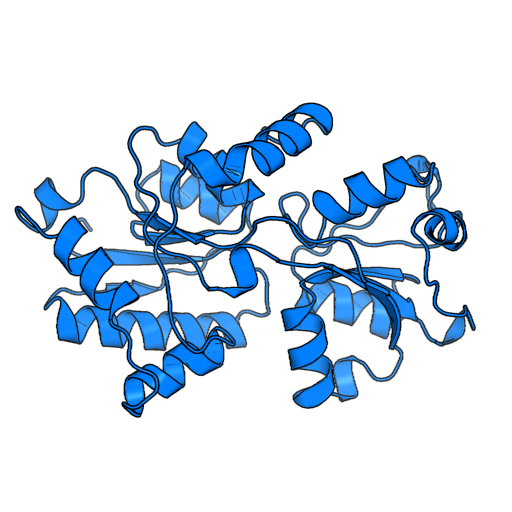 1
ATOM 926 C C . LEU A 1 117 ? -15.798 -16.477 151.721 1.00 21.26 117 LEU A C 1
ATOM 927 O O . LEU A 1 117 ? -15.095 -15.691 151.061 1.00 22.56 117 LEU A O 1
ATOM 932 N N . ARG A 1 118 ? -16.102 -17.702 151.320 1.00 19.78 118 ARG A N 1
ATOM 933 C CA . ARG A 1 118 ? -15.776 -18.198 149.985 1.00 20.44 118 ARG A CA 1
ATOM 934 C C . ARG A 1 118 ? -16.853 -17.687 149.016 1.00 20.14 118 ARG A C 1
ATOM 935 O O . ARG A 1 118 ? -18.040 -18.012 149.164 1.00 19.74 118 ARG A O 1
ATOM 950 N N . PHE A 1 119 ? -16.458 -16.843 148.070 1.00 19.69 119 PHE A N 1
ATOM 951 C CA . PHE A 1 119 ? -17.418 -16.100 147.217 1.00 19.07 119 PHE A CA 1
ATOM 952 C C . PHE A 1 119 ? -17.126 -16.409 145.751 1.00 15.92 119 PHE A C 1
ATOM 953 O O . PHE A 1 119 ? -15.968 -16.436 145.326 1.00 17.70 119 PHE A O 1
ATOM 961 N N . THR A 1 120 ? -18.187 -16.666 144.988 1.00 14.44 120 THR A N 1
ATOM 962 C CA . THR A 1 120 ? -18.060 -16.826 143.522 1.00 15.42 120 THR A CA 1
ATOM 963 C C . THR A 1 120 ? -18.966 -15.841 142.752 1.00 15.72 120 THR A C 1
ATOM 964 O O . THR A 1 120 ? -20.138 -15.657 143.055 1.00 17.01 120 THR A O 1
ATOM 968 N N . PHE A 1 121 ? -18.381 -15.237 141.746 1.00 15.84 121 PHE A N 1
ATOM 969 C CA . PHE A 1 121 ? -19.076 -14.552 140.704 1.00 16.05 121 PHE A CA 1
ATOM 970 C C . PHE A 1 121 ? -19.447 -15.549 139.604 1.00 16.02 121 PHE A C 1
ATOM 971 O O . PHE A 1 121 ? -19.076 -16.733 139.627 1.00 14.87 121 PHE A O 1
ATOM 979 N N . GLY A 1 122 ? -20.197 -15.068 138.641 1.00 15.56 122 GLY A N 1
ATOM 980 C CA . GLY A 1 122 ? -20.384 -15.748 137.366 1.00 15.53 122 GLY A CA 1
ATOM 981 C C . GLY A 1 122 ? -19.177 -15.579 136.443 1.00 16.19 122 GLY A C 1
ATOM 982 O O . GLY A 1 122 ? -18.045 -15.491 136.900 1.00 16.04 122 GLY A O 1
ATOM 983 N N . SER A 1 123 ? -19.439 -15.507 135.142 1.00 14.87 123 SER A N 1
ATOM 984 C CA . SER A 1 123 ? -18.356 -15.223 134.198 1.00 15.23 123 SER A CA 1
ATOM 985 C C . SER A 1 123 ? -17.614 -13.961 134.564 1.00 15.17 123 SER A C 1
ATOM 986 O O . SER A 1 123 ? -18.224 -12.988 134.985 1.00 16.45 123 SER A O 1
ATOM 989 N N . GLU A 1 124 ? -16.311 -13.969 134.293 1.00 15.67 124 GLU A N 1
ATOM 990 C CA . GLU A 1 124 ? -15.509 -12.758 134.496 1.00 15.53 124 GLU A CA 1
ATOM 991 C C . GLU A 1 124 ? -16.094 -11.578 133.721 1.00 14.45 124 GLU A C 1
ATOM 992 O O . GLU A 1 124 ? -15.925 -10.448 134.136 1.00 17.07 124 GLU A O 1
ATOM 998 N N . ASN A 1 125 ? -16.795 -11.859 132.599 1.00 14.44 125 ASN A N 1
ATOM 999 C CA . ASN A 1 125 ? -17.348 -10.836 131.704 1.00 14.91 125 ASN A CA 1
ATOM 1000 C C . ASN A 1 125 ? -18.851 -10.676 131.814 1.00 15.68 125 ASN A C 1
ATOM 1001 O O . ASN A 1 125 ? -19.486 -10.061 130.959 1.00 15.78 125 ASN A O 1
ATOM 1006 N N . SER A 1 126 ? -19.404 -11.196 132.891 1.00 15.29 126 SER A N 1
ATOM 1007 C CA . SER A 1 126 ? -20.870 -11.065 133.170 1.00 15.72 126 SER A CA 1
ATOM 1008 C C . SER A 1 126 ? -21.226 -9.717 133.805 1.00 15.54 126 SER A C 1
ATOM 1009 O O . SER A 1 126 ? -20.551 -9.252 134.731 1.00 16.81 126 SER A O 1
ATOM 1012 N N . THR A 1 127 ? -22.244 -9.073 133.260 1.00 14.67 127 THR A N 1
ATOM 1013 C CA . THR A 1 127 ? -22.786 -7.850 133.823 1.00 15.22 127 THR A CA 1
ATOM 1014 C C . THR A 1 127 ? -23.443 -8.099 135.193 1.00 14.90 127 THR A C 1
ATOM 1015 O O . THR A 1 127 ? -23.059 -7.488 136.204 1.00 17.11 127 THR A O 1
ATOM 1019 N N . SER A 1 128 ? -24.438 -8.986 135.177 1.00 15.90 128 SER A N 1
ATOM 1020 C CA . SER A 1 128 ? -25.236 -9.316 136.367 1.00 17.49 128 SER A CA 1
ATOM 1021 C C . SER A 1 128 ? -24.586 -10.299 137.344 1.00 16.62 128 SER A C 1
ATOM 1022 O O . SER A 1 128 ? -24.975 -10.391 138.503 1.00 17.94 128 SER A O 1
ATOM 1025 N N . GLY A 1 129 ? -23.559 -10.985 136.857 1.00 15.10 129 GLY A N 1
ATOM 1026 C CA . GLY A 1 129 ? -22.861 -11.988 137.645 1.00 15.20 129 GLY A CA 1
ATOM 1027 C C . GLY A 1 129 ? -21.472 -11.579 138.087 1.00 17.27 129 GLY A C 1
ATOM 1028 O O . GLY A 1 129 ? -20.860 -12.255 138.885 1.00 17.57 129 GLY A O 1
ATOM 1029 N N . ARG A 1 130 ? -20.987 -10.452 137.584 1.00 15.99 130 ARG A N 1
ATOM 1030 C CA . ARG A 1 130 ? -19.644 -10.001 137.965 1.00 17.13 130 ARG A CA 1
ATOM 1031 C C . ARG A 1 130 ? -19.510 -8.491 138.060 1.00 15.44 130 ARG A C 1
ATOM 1032 O O . ARG A 1 130 ? -19.181 -7.986 139.123 1.00 15.89 130 ARG A O 1
ATOM 1040 N N . LEU A 1 131 ? -19.707 -7.777 136.947 1.00 14.75 131 LEU A N 1
ATOM 1041 C CA . LEU A 1 131 ? -19.386 -6.356 136.884 1.00 16.29 131 LEU A CA 1
ATOM 1042 C C . LEU A 1 131 ? -20.166 -5.578 137.935 1.00 16.41 131 LEU A C 1
ATOM 1043 O O . LEU A 1 131 ? -19.582 -4.831 138.752 1.00 16.88 131 LEU A O 1
ATOM 1048 N N . MET A 1 132 ? -21.482 -5.705 137.885 1.00 17.80 132 MET A N 1
ATOM 1049 C CA . MET A 1 132 ? -22.313 -4.940 138.804 1.00 18.73 132 MET A CA 1
ATOM 1050 C C . MET A 1 132 ? -22.177 -5.432 140.250 1.00 20.36 132 MET A C 1
ATOM 1051 O O . MET A 1 132 ? -22.024 -4.613 141.144 1.00 19.15 132 MET A O 1
ATOM 1056 N N . PRO A 1 133 ? -22.168 -6.758 140.481 1.00 16.91 133 PRO A N 1
ATOM 1057 C CA . PRO A 1 133 ? -21.877 -7.237 141.847 1.00 16.82 133 PRO A CA 1
ATOM 1058 C C . PRO A 1 133 ? -20.584 -6.693 142.445 1.00 18.09 133 PRO A C 1
ATOM 1059 O O . PRO A 1 133 ? -20.579 -6.243 143.616 1.00 19.00 133 PRO A O 1
ATOM 1063 N N . GLU A 1 134 ? -19.505 -6.686 141.657 1.00 17.26 134 GLU A N 1
ATOM 1064 C CA . GLU A 1 134 ? -18.223 -6.134 142.123 1.00 18.31 134 GLU A CA 1
ATOM 1065 C C . GLU A 1 134 ? -18.324 -4.621 142.426 1.00 17.30 134 GLU A C 1
ATOM 1066 O O . GLU A 1 134 ? -17.812 -4.147 143.447 1.00 20.09 134 GLU A O 1
ATOM 1072 N N . TYR A 1 135 ? -18.955 -3.887 141.516 1.00 17.52 135 TYR A N 1
ATOM 1073 C CA . TYR A 1 135 ? -19.219 -2.466 141.726 1.00 21.72 135 TYR A CA 1
ATOM 1074 C C . TYR A 1 135 ? -19.913 -2.208 143.066 1.00 22.24 135 TYR A C 1
ATOM 1075 O O . TYR A 1 135 ? -19.493 -1.339 143.832 1.00 21.59 135 TYR A O 1
ATOM 1084 N N . PHE A 1 136 ? -20.971 -2.956 143.333 1.00 19.71 136 PHE A N 1
ATOM 1085 C CA . PHE A 1 136 ? -21.752 -2.788 144.581 1.00 20.02 136 PHE A CA 1
ATOM 1086 C C . PHE A 1 136 ? -20.980 -3.217 145.823 1.00 22.42 136 PHE A C 1
ATOM 1087 O O . PHE A 1 136 ? -20.993 -2.531 146.864 1.00 23.44 136 PHE A O 1
ATOM 1095 N N . LEU A 1 137 ? -20.264 -4.331 145.703 1.00 19.23 137 LEU A N 1
ATOM 1096 C CA . LEU A 1 137 ? -19.376 -4.791 146.788 1.00 21.67 137 LEU A CA 1
ATOM 1097 C C . LEU A 1 137 ? -18.393 -3.682 147.162 1.00 22.23 137 LEU A C 1
ATOM 1098 O O . LEU A 1 137 ? -18.213 -3.321 148.337 1.00 23.55 137 LEU A O 1
ATOM 1103 N N . ASN A 1 138 ? -17.769 -3.118 146.140 1.00 21.29 138 ASN A N 1
ATOM 1104 C CA . ASN A 1 138 ? -16.784 -2.040 146.316 1.00 22.94 138 ASN A CA 1
ATOM 1105 C C . ASN A 1 138 ? -17.383 -0.813 146.988 1.00 24.51 138 ASN A C 1
ATOM 1106 O O . ASN A 1 138 ? -16.750 -0.200 147.833 1.00 26.51 138 ASN A O 1
ATOM 1111 N N . GLN A 1 139 ? -18.617 -0.494 146.651 1.00 21.81 139 GLN A N 1
ATOM 1112 C CA . GLN A 1 139 ? -19.321 0.631 147.296 1.00 27.96 139 GLN A CA 1
ATOM 1113 C C . GLN A 1 139 ? -19.531 0.388 148.783 1.00 30.66 139 GLN A C 1
ATOM 1114 O O . GLN A 1 139 ? -19.477 1.322 149.570 1.00 31.28 139 GLN A O 1
ATOM 1120 N N . ALA A 1 140 ? -19.740 -0.875 149.141 1.00 27.32 140 ALA A N 1
ATOM 1121 C CA . ALA A 1 140 ? -19.804 -1.330 150.577 1.00 26.92 140 ALA A CA 1
ATOM 1122 C C . ALA A 1 140 ? -18.438 -1.494 151.300 1.00 28.47 140 ALA A C 1
ATOM 1123 O O . ALA A 1 140 ? -18.391 -1.904 152.469 1.00 31.82 140 ALA A O 1
ATOM 1125 N N . GLY A 1 141 ? -17.347 -1.198 150.607 1.00 24.55 141 GLY A N 1
ATOM 1126 C CA . GLY A 1 141 ? -15.990 -1.391 151.138 1.00 30.86 141 GLY A CA 1
ATOM 1127 C C . GLY A 1 141 ? -15.443 -2.795 151.066 1.00 27.59 141 GLY A C 1
ATOM 1128 O O . GLY A 1 141 ? -14.435 -3.089 151.716 1.00 31.90 141 GLY A O 1
ATOM 1129 N N . VAL A 1 142 ? -16.106 -3.646 150.264 1.00 24.63 142 VAL A N 1
ATOM 1130 C CA . VAL A 1 142 ? -15.682 -5.038 150.064 1.00 22.92 142 VAL A CA 1
ATOM 1131 C C . VAL A 1 142 ? -14.942 -5.138 148.721 1.00 23.82 142 VAL A C 1
ATOM 1132 O O . VAL A 1 142 ? -15.494 -4.762 147.665 1.00 26.33 142 VAL A O 1
ATOM 1136 N N . GLU A 1 143 ? -13.727 -5.684 148.780 1.00 23.10 143 GLU A N 1
ATOM 1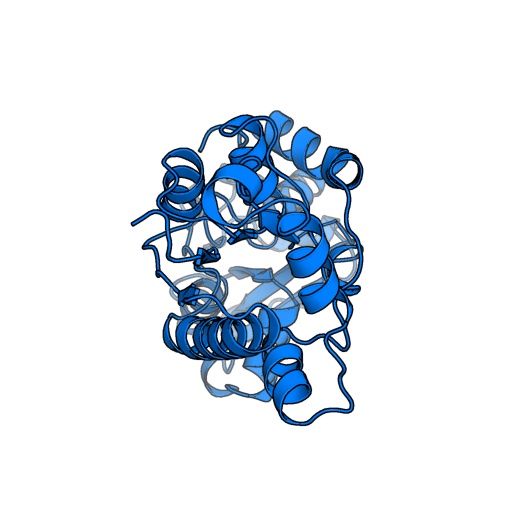137 C CA . GLU A 1 143 ? -12.893 -5.961 147.599 1.00 24.34 143 GLU A CA 1
ATOM 1138 C C . GLU A 1 143 ? -12.651 -7.460 147.539 1.00 26.17 143 GLU A C 1
ATOM 1139 O O . GLU A 1 143 ? -12.758 -8.186 148.556 1.00 23.46 143 GLU A O 1
ATOM 1145 N N . ILE A 1 144 ? -12.284 -7.938 146.360 1.00 21.52 144 ILE A N 1
ATOM 1146 C CA . ILE A 1 144 ? -11.987 -9.377 146.167 1.00 22.90 144 ILE A CA 1
ATOM 1147 C C . ILE A 1 144 ? -10.964 -9.939 147.183 1.00 24.74 144 ILE A C 1
ATOM 1148 O O . ILE A 1 144 ? -11.110 -11.066 147.689 1.00 24.23 144 ILE A O 1
ATOM 1153 N N . LYS A 1 145 ? -9.947 -9.154 147.493 1.00 24.98 145 LYS A N 1
ATOM 1154 C CA . LYS A 1 145 ? -8.936 -9.581 148.458 1.00 27.48 145 LYS A CA 1
ATOM 1155 C C . LYS A 1 145 ? -9.470 -9.879 149.881 1.00 25.57 145 LYS A C 1
ATOM 1156 O O . LYS A 1 145 ? -8.799 -10.506 150.674 1.00 27.31 145 LYS A O 1
ATOM 1162 N N . HIS A 1 146 ? -10.678 -9.425 150.175 1.00 22.04 146 HIS A N 1
ATOM 1163 C CA . HIS A 1 146 ? -11.327 -9.664 151.486 1.00 24.70 146 HIS A CA 1
ATOM 1164 C C . HIS A 1 146 ? -12.014 -11.008 151.622 1.00 27.06 146 HIS A C 1
ATOM 1165 O O . HIS A 1 146 ? -12.447 -11.381 152.703 1.00 25.18 146 HIS A O 1
ATOM 1172 N N . PHE A 1 147 ? -12.194 -11.696 150.515 1.00 23.68 147 PHE A N 1
ATOM 1173 C CA . PHE A 1 147 ? -12.784 -13.020 150.552 1.00 24.94 147 PHE A CA 1
ATOM 1174 C C . PHE A 1 147 ? -11.794 -14.056 151.050 1.00 27.05 147 PHE A C 1
ATOM 1175 O O . PHE A 1 147 ? -10.578 -13.840 151.004 1.00 25.29 147 PHE A O 1
ATOM 1183 N N . LYS A 1 148 ? -12.347 -15.170 151.529 1.00 25.59 148 LYS A N 1
ATOM 1184 C CA . LYS A 1 148 ? -11.563 -16.349 151.928 1.00 29.70 148 LYS A CA 1
ATOM 1185 C C . LYS A 1 148 ? -10.662 -16.730 150.737 1.00 31.79 148 LYS A C 1
ATOM 1186 O O . LYS A 1 148 ? -11.133 -16.871 149.597 1.00 37.20 148 LYS A O 1
ATOM 1192 N N . GLY A 1 149 ? -9.358 -16.837 150.985 1.00 34.03 149 GLY A N 1
ATOM 1193 C CA . GLY A 1 149 ? -8.379 -17.098 149.911 1.00 31.56 149 GLY A CA 1
ATOM 1194 C C . GLY A 1 149 ? -7.870 -15.891 149.121 1.00 26.87 149 GLY A C 1
ATOM 1195 O O . GLY A 1 149 ? -7.030 -16.032 148.238 1.00 38.32 149 GLY A O 1
ATOM 1196 N N . LYS A 1 150 ? -8.356 -14.706 149.481 1.00 25.13 150 LYS A N 1
ATOM 1197 C CA . LYS A 1 150 ? -8.032 -13.394 148.843 1.00 26.28 150 LYS A CA 1
ATOM 1198 C C . LYS A 1 150 ? -8.326 -13.405 147.338 1.00 26.20 150 LYS A C 1
ATOM 1199 O O . LYS A 1 150 ? -7.712 -12.697 146.522 1.00 29.32 150 LYS A O 1
ATOM 1205 N N . LYS A 1 151 ? -9.321 -14.207 146.990 1.00 23.07 151 LYS A N 1
ATOM 1206 C CA . LYS A 1 151 ? -9.746 -14.345 145.600 1.00 23.72 151 LYS A CA 1
ATOM 1207 C C . LYS A 1 151 ? -11.217 -14.710 145.558 1.00 22.91 151 LYS A C 1
ATOM 1208 O O . LYS A 1 151 ? -11.801 -15.090 146.542 1.00 24.18 151 LYS A O 1
ATOM 1214 N N . ALA A 1 152 ? -11.802 -14.517 144.383 1.00 21.79 152 ALA A N 1
ATOM 1215 C CA . ALA A 1 152 ? -13.184 -14.900 144.129 1.00 21.29 152 ALA A CA 1
ATOM 1216 C C . ALA A 1 152 ? -13.194 -15.931 143.048 1.00 20.10 152 ALA A C 1
ATOM 1217 O O . ALA A 1 152 ? -12.370 -15.917 142.106 1.00 21.81 152 ALA A O 1
ATOM 1219 N N . GLY A 1 153 ? -14.191 -16.796 143.118 1.00 19.20 153 GLY A N 1
ATOM 1220 C CA . GLY A 1 153 ? -14.451 -17.719 141.991 1.00 16.51 153 GLY A CA 1
ATOM 1221 C C . GLY A 1 153 ? -15.136 -16.977 140.817 1.00 18.26 153 GLY A C 1
ATOM 1222 O O . GLY A 1 153 ? -15.734 -15.907 140.999 1.00 15.75 153 GLY A O 1
ATOM 1223 N N . PHE A 1 154 ? -15.013 -17.546 139.625 1.00 17.06 154 PHE A N 1
ATOM 1224 C CA . PHE A 1 154 ? -15.735 -17.132 138.416 1.00 15.98 154 PHE A CA 1
ATOM 1225 C C . PHE A 1 154 ? -16.301 -18.415 137.818 1.00 17.91 154 PHE A C 1
ATOM 1226 O O . PHE A 1 154 ? -15.587 -19.220 137.238 1.00 20.71 154 PHE A O 1
ATOM 1234 N N . SER A 1 155 ? -17.611 -18.584 137.963 1.00 16.09 155 SER A N 1
ATOM 1235 C CA . SER A 1 155 ? -18.253 -19.844 137.629 1.00 17.32 155 SER A CA 1
ATOM 1236 C C . SER A 1 155 ? -18.513 -19.997 136.139 1.00 19.45 155 SER A C 1
ATOM 1237 O O . SER A 1 155 ? -18.700 -21.103 135.663 1.00 21.15 155 SER A O 1
ATOM 1240 N N . GLY A 1 156 ? -18.577 -18.872 135.425 1.00 16.71 156 GLY A N 1
ATOM 1241 C CA . GLY A 1 156 ? -18.914 -18.859 134.005 1.00 18.50 156 GLY A CA 1
ATOM 1242 C C . GLY A 1 156 ? -20.356 -18.743 133.584 1.00 16.95 156 GLY A C 1
ATOM 1243 O O . GLY A 1 156 ? -20.658 -18.478 132.432 1.00 19.05 156 GLY A O 1
ATOM 1244 N N . SER A 1 157 ? -21.269 -18.965 134.509 1.00 16.09 157 SER A N 1
ATOM 1245 C CA . SER A 1 157 ? -22.691 -18.885 134.150 1.00 16.62 157 SER A CA 1
ATOM 1246 C C . SER A 1 157 ? -23.530 -18.726 135.400 1.00 16.78 157 SER A C 1
ATOM 1247 O O . SER A 1 157 ? -23.122 -19.094 136.508 1.00 16.36 157 SER A O 1
ATOM 1250 N N . HIS A 1 158 ? -24.738 -18.207 135.203 1.00 16.53 158 HIS A N 1
ATOM 1251 C CA . HIS A 1 158 ? -25.631 -17.988 136.348 1.00 16.65 158 HIS A CA 1
ATOM 1252 C C . HIS A 1 158 ? -26.095 -19.329 136.937 1.00 17.46 158 HIS A C 1
ATOM 1253 O O . HIS A 1 158 ? -26.240 -19.464 138.167 1.00 17.96 158 HIS A O 1
ATOM 1260 N N . ASP A 1 159 ? -26.352 -20.311 136.074 1.00 16.96 159 ASP A N 1
ATOM 1261 C CA . ASP A 1 159 ? -26.757 -21.669 136.585 1.00 16.98 159 ASP A CA 1
ATOM 1262 C C . ASP A 1 159 ? -25.593 -22.288 137.380 1.00 18.89 159 ASP A C 1
ATOM 1263 O O . ASP A 1 159 ? -25.784 -22.881 138.450 1.00 20.32 159 ASP A O 1
ATOM 1268 N N . ALA A 1 160 ? -24.365 -22.075 136.888 1.00 16.94 160 ALA A N 1
ATOM 1269 C CA . ALA A 1 160 ? -23.209 -22.637 137.588 1.00 16.63 160 ALA A CA 1
ATOM 1270 C C . ALA A 1 160 ? -22.931 -21.984 138.948 1.00 16.48 160 ALA A C 1
ATOM 1271 O O . ALA A 1 160 ? -22.508 -22.655 139.879 1.00 18.60 160 ALA A O 1
ATOM 1273 N N . THR A 1 161 ? -23.235 -20.692 139.067 1.00 15.67 161 THR A N 1
ATOM 1274 C CA . THR A 1 161 ? -23.106 -19.989 140.340 1.00 16.98 161 THR A CA 1
ATOM 1275 C C . THR A 1 161 ? -24.060 -20.582 141.377 1.00 18.69 161 THR A C 1
ATOM 1276 O O . THR A 1 161 ? -23.665 -20.901 142.465 1.00 17.84 161 THR A O 1
ATOM 1280 N N . ILE A 1 162 ? -25.314 -20.770 140.960 1.00 18.43 162 ILE A N 1
ATOM 1281 C CA . ILE A 1 162 ? -26.325 -21.384 141.843 1.00 17.90 162 ILE A CA 1
ATOM 1282 C C . ILE A 1 162 ? -25.802 -22.755 142.306 1.00 19.97 162 ILE A C 1
ATOM 1283 O O . ILE A 1 162 ? -25.850 -23.073 143.488 1.00 20.09 162 ILE A O 1
ATOM 1288 N N . ALA A 1 163 ? -25.296 -23.546 141.365 1.00 18.50 163 ALA A N 1
ATOM 1289 C CA . ALA A 1 163 ? -24.909 -24.931 141.689 1.00 19.10 163 ALA A CA 1
ATOM 1290 C C . ALA A 1 163 ? -23.756 -24.979 142.691 1.00 19.82 163 ALA A C 1
ATOM 1291 O O . ALA A 1 163 ? -23.743 -25.795 143.634 1.00 20.75 163 ALA A O 1
ATOM 1293 N N . LEU A 1 164 ? -22.820 -24.055 142.544 1.00 17.64 164 LEU A N 1
ATOM 1294 C CA . LEU A 1 164 ? -21.652 -23.980 143.422 1.00 20.83 164 LEU A CA 1
ATOM 1295 C C . LEU A 1 164 ? -22.003 -23.548 144.842 1.00 18.70 164 LEU A C 1
ATOM 1296 O O . LEU A 1 164 ? -21.472 -24.079 145.809 1.00 20.84 164 LEU A O 1
ATOM 1301 N N . VAL A 1 165 ? -22.878 -22.552 144.9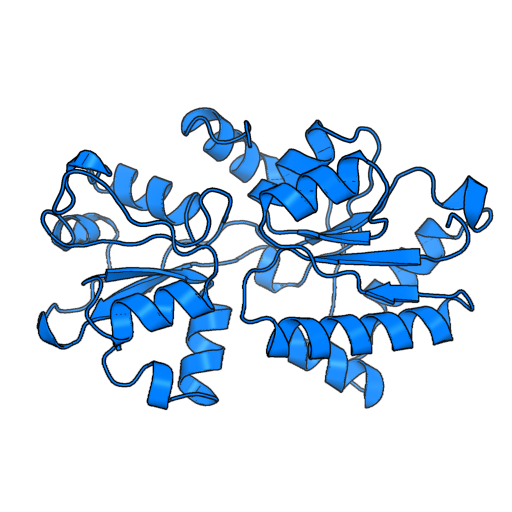69 1.00 16.64 165 VAL A N 1
ATOM 1302 C CA . VAL A 1 165 ? -23.258 -22.096 146.305 1.00 18.14 165 VAL A CA 1
ATOM 1303 C C . VAL A 1 165 ? -24.182 -23.170 146.929 1.00 20.88 165 VAL A C 1
ATOM 1304 O O . VAL A 1 165 ? -24.051 -23.498 148.105 1.00 20.45 165 VAL A O 1
ATOM 1308 N N . ASN A 1 166 ? -25.076 -23.742 146.117 1.00 19.29 166 ASN A N 1
ATOM 1309 C CA . ASN A 1 166 ? -26.003 -24.793 146.603 1.00 21.79 166 ASN A CA 1
ATOM 1310 C C . ASN A 1 166 ? -25.291 -26.034 147.138 1.00 21.76 166 ASN A C 1
ATOM 1311 O O . ASN A 1 166 ? -25.722 -26.626 148.118 1.00 22.84 166 ASN A O 1
ATOM 1316 N N . SER A 1 167 ? -24.168 -26.393 146.521 1.00 20.15 167 SER A N 1
ATOM 1317 C CA . SER A 1 167 ? -23.404 -27.580 146.965 1.00 21.52 167 SER A CA 1
ATOM 1318 C C . SER A 1 167 ? -22.534 -27.359 148.199 1.00 26.93 167 SER A C 1
ATOM 1319 O O . SER A 1 167 ? -22.033 -28.288 148.799 1.00 26.04 167 SER A O 1
ATOM 1322 N N . GLY A 1 168 ? -22.305 -26.101 148.514 1.00 23.65 168 GLY A N 1
ATOM 1323 C CA . GLY A 1 168 ? -21.362 -25.682 149.582 1.00 24.03 168 GLY A CA 1
ATOM 1324 C C . GLY A 1 168 ? -19.910 -25.555 149.140 1.00 24.93 168 GLY A C 1
ATOM 1325 O O . GLY A 1 168 ? -19.008 -25.362 149.976 1.00 26.82 168 GLY A O 1
ATOM 1326 N N . ALA A 1 169 ? -19.671 -25.637 147.827 1.00 21.02 169 ALA A N 1
ATOM 1327 C CA . ALA A 1 169 ? -18.322 -25.358 147.291 1.00 22.63 169 ALA A CA 1
ATOM 1328 C C . ALA A 1 169 ? -17.913 -23.905 147.558 1.00 22.22 169 ALA A C 1
ATOM 1329 O O . ALA A 1 169 ? -16.734 -23.601 147.723 1.00 24.84 169 ALA A O 1
ATOM 1331 N N . PHE A 1 170 ? -18.908 -23.022 147.507 1.00 19.85 170 PHE A N 1
ATOM 1332 C CA . PHE A 1 170 ? -18.781 -21.631 147.911 1.00 19.15 170 PHE A CA 1
ATOM 1333 C C . PHE A 1 170 ? -19.872 -21.310 148.916 1.00 18.42 170 PHE A C 1
ATOM 1334 O O . PHE A 1 170 ? -20.910 -21.963 148.965 1.00 21.12 170 PHE A O 1
ATOM 1342 N N . ASP A 1 171 ? -19.614 -20.308 149.727 1.00 18.60 171 ASP A N 1
ATOM 1343 C CA . ASP A 1 171 ? -20.582 -19.844 150.730 1.00 21.41 171 ASP A CA 1
ATOM 1344 C C . ASP A 1 171 ? -21.640 -18.865 150.196 1.00 20.24 171 ASP A C 1
ATOM 1345 O O . ASP A 1 171 ? -22.743 -18.749 150.743 1.00 20.49 171 ASP A O 1
ATOM 1350 N N . ALA A 1 172 ? -21.259 -18.114 149.164 1.00 17.80 172 ALA A N 1
ATOM 1351 C CA . ALA A 1 172 ? -22.048 -17.010 148.655 1.00 17.55 172 ALA A CA 1
ATOM 1352 C C . ALA A 1 172 ? -21.696 -16.765 147.211 1.00 17.70 172 ALA A C 1
ATOM 1353 O O . ALA A 1 172 ? -20.598 -17.102 146.784 1.00 18.44 172 ALA A O 1
ATOM 1355 N N . GLY A 1 173 ? -22.614 -16.128 146.493 1.00 16.95 173 GLY A N 1
ATOM 1356 C CA . GLY A 1 173 ? -22.373 -15.717 145.114 1.00 17.47 173 GLY A CA 1
ATOM 1357 C C . GLY A 1 173 ? -23.378 -14.691 144.625 1.00 16.48 173 GLY A C 1
ATOM 1358 O O . GLY A 1 173 ? -24.277 -14.287 145.371 1.00 20.28 173 GLY A O 1
ATOM 1359 N N . ALA A 1 174 ? -23.185 -14.216 143.409 1.00 16.11 174 ALA A N 1
ATOM 1360 C CA . ALA A 1 174 ? -24.052 -13.253 142.766 1.00 17.23 174 ALA A CA 1
ATOM 1361 C C . ALA A 1 174 ? -24.423 -13.664 141.384 1.00 15.62 174 ALA A C 1
ATOM 1362 O O . ALA A 1 174 ? -23.595 -14.213 140.643 1.00 16.02 174 ALA A O 1
ATOM 1364 N N . LEU A 1 175 ? -25.658 -13.359 141.007 1.00 16.99 175 LEU A N 1
ATOM 1365 C CA . LEU A 1 175 ? -26.164 -13.747 139.688 1.00 18.38 175 LEU A CA 1
ATOM 1366 C C . LEU A 1 175 ? -27.345 -12.910 139.223 1.00 19.09 175 LEU A C 1
ATOM 1367 O O . LEU A 1 175 ? -27.939 -12.157 139.986 1.00 19.64 175 LEU A O 1
ATOM 1372 N N . ASN A 1 176 ? -27.662 -13.109 137.953 1.00 16.97 176 ASN A N 1
ATOM 1373 C CA . ASN A 1 176 ? -28.881 -12.646 137.251 1.00 18.37 176 ASN A CA 1
ATOM 1374 C C . ASN A 1 176 ? -30.145 -12.974 138.094 1.00 21.02 176 ASN A C 1
ATOM 1375 O O . ASN A 1 176 ? -30.402 -14.126 138.414 1.00 20.30 176 ASN A O 1
ATOM 1380 N N . LYS A 1 177 ? -30.956 -11.975 138.408 1.00 20.20 177 LYS A N 1
ATOM 1381 C CA . LYS A 1 177 ? -32.138 -12.175 139.313 1.00 21.55 177 LYS A CA 1
ATOM 1382 C C . LYS A 1 177 ? -33.228 -13.031 138.630 1.00 21.70 177 LYS A C 1
ATOM 1383 O O . LYS A 1 177 ? -33.869 -13.868 139.267 1.00 24.72 177 LYS A O 1
ATOM 1389 N N . GLN A 1 178 ? -33.417 -12.827 137.324 1.00 22.44 178 GLN A N 1
ATOM 1390 C CA . GLN A 1 178 ? -34.373 -13.652 136.536 1.00 25.70 178 GLN A CA 1
ATOM 1391 C C . GLN A 1 178 ? -34.022 -15.146 136.537 1.00 25.93 178 GLN A C 1
ATOM 1392 O O . GLN A 1 178 ? -34.871 -16.002 136.647 1.00 26.27 178 GLN A O 1
ATOM 1398 N N . VAL A 1 179 ? -32.737 -15.444 136.435 1.00 23.61 179 VAL A N 1
ATOM 1399 C CA . VAL A 1 179 ? -32.271 -16.822 136.436 1.00 22.01 179 VAL A CA 1
ATOM 1400 C C . VAL A 1 179 ? -32.510 -17.445 137.822 1.00 25.07 179 VAL A C 1
ATOM 1401 O O . VAL A 1 179 ? -32.928 -18.588 137.933 1.00 25.41 179 VAL A O 1
ATOM 1405 N N . TRP A 1 180 ? -32.232 -16.678 138.867 1.00 21.65 180 TRP A N 1
ATOM 1406 C CA . TRP A 1 180 ? -32.471 -17.107 140.237 1.00 24.96 180 TRP A CA 1
ATOM 1407 C C . TRP A 1 180 ? -33.955 -17.479 140.416 1.00 26.26 180 TRP A C 1
ATOM 1408 O O . TRP A 1 180 ? -34.294 -18.574 140.877 1.00 26.35 180 TRP A O 1
ATOM 1419 N N . GLU A 1 181 ? -34.826 -16.582 139.969 1.00 28.22 181 GLU A N 1
ATOM 1420 C CA . GLU A 1 181 ? -36.298 -16.840 140.058 1.00 30.03 181 GLU A CA 1
ATOM 1421 C C . GLU A 1 181 ? -36.771 -18.039 139.238 1.00 32.69 181 GLU A C 1
ATOM 1422 O O . GLU A 1 181 ? -37.596 -18.809 139.700 1.00 37.61 181 GLU A O 1
ATOM 1428 N N . ASN A 1 182 ? -36.261 -18.183 138.020 1.00 31.13 182 ASN A N 1
ATOM 1429 C CA . ASN A 1 182 ? -36.565 -19.360 137.163 1.00 40.74 182 ASN A CA 1
ATOM 1430 C C . ASN A 1 182 ? -36.199 -20.681 137.816 1.00 41.93 182 ASN A C 1
ATOM 1431 O O . ASN A 1 182 ? -36.917 -21.659 137.709 1.00 43.13 182 ASN A O 1
ATOM 1436 N N . ASN A 1 183 ? -35.054 -20.696 138.475 1.00 32.26 183 ASN A N 1
ATOM 1437 C CA . ASN A 1 183 ? -34.566 -21.917 139.144 1.00 30.46 183 ASN A CA 1
ATOM 1438 C C . ASN A 1 183 ? -35.389 -22.247 140.392 1.00 31.09 183 ASN A C 1
ATOM 1439 O O . ASN A 1 183 ? -35.711 -23.390 140.660 1.00 36.84 183 ASN A O 1
ATOM 1444 N N . LEU A 1 184 ? -35.732 -21.206 141.123 1.00 29.33 184 LEU A N 1
ATOM 1445 C CA . LEU A 1 184 ? -36.515 -21.297 142.358 1.00 43.71 184 LEU A CA 1
ATOM 1446 C C . LEU A 1 184 ? -37.886 -21.926 142.160 1.00 68.28 184 LEU A C 1
ATOM 1447 O O . LEU A 1 184 ? -38.420 -22.580 143.049 1.00 55.60 184 LEU A O 1
ATOM 1452 N N . LYS A 1 185 ? -38.439 -21.704 140.980 1.00 61.61 185 LYS A N 1
ATOM 1453 C CA . LYS A 1 185 ? -39.794 -22.165 140.654 1.00 56.27 185 LYS A CA 1
ATOM 1454 C C . LYS A 1 185 ? -39.831 -23.446 139.885 1.00 44.42 185 LYS A C 1
ATOM 1455 O O . LYS A 1 185 ? -40.627 -24.330 140.183 1.00 57.51 185 LYS A O 1
ATOM 1461 N N . ASN A 1 186 ? -38.985 -23.532 138.887 1.00 41.32 186 ASN A N 1
ATOM 1462 C CA . ASN A 1 186 ? -38.938 -24.705 137.992 1.00 66.16 186 ASN A CA 1
ATOM 1463 C C . ASN A 1 186 ? -37.855 -25.774 138.265 1.00 58.27 186 ASN A C 1
ATOM 1464 O O . ASN A 1 186 ? -37.902 -26.870 137.717 1.00 52.09 186 ASN A O 1
ATOM 1469 N N . ASN A 1 187 ? -36.891 -25.468 139.123 1.00 38.56 187 ASN A N 1
ATOM 1470 C CA . ASN A 1 187 ? -35.826 -26.421 139.459 1.00 39.88 187 ASN A CA 1
ATOM 1471 C C . ASN A 1 187 ? -35.458 -26.274 140.938 1.00 40.52 187 ASN A C 1
ATOM 1472 O O . ASN A 1 187 ? -34.288 -26.070 141.299 1.00 40.73 187 ASN A O 1
ATOM 1477 N N . PRO A 1 188 ? -36.472 -26.374 141.811 1.00 31.56 188 PRO A N 1
ATOM 1478 C CA . PRO A 1 188 ? -36.315 -26.172 143.246 1.00 33.44 188 PRO A CA 1
ATOM 1479 C C . PRO A 1 188 ? -35.248 -27.050 143.934 1.00 32.70 188 PRO A C 1
ATOM 1480 O O . PRO A 1 188 ? -34.699 -26.641 144.953 1.00 35.06 188 PRO A O 1
ATOM 1484 N N . LYS A 1 189 ? -34.915 -28.212 143.378 1.00 29.61 189 LYS A N 1
ATOM 1485 C CA . LYS A 1 189 ? -33.849 -29.057 143.982 1.00 34.50 189 LYS A CA 1
ATOM 1486 C C . LYS A 1 189 ? -32.440 -28.420 143.859 1.00 35.95 189 LYS A C 1
ATOM 1487 O O . LYS A 1 189 ? -31.504 -28.695 144.623 1.00 34.87 189 LYS A O 1
ATOM 1493 N N . ARG A 1 190 ? -32.301 -27.562 142.869 1.00 35.02 190 ARG A N 1
ATOM 1494 C CA . ARG A 1 190 ? -31.033 -26.877 142.640 1.00 30.17 190 ARG A CA 1
ATOM 1495 C C . ARG A 1 190 ? -30.802 -25.717 143.573 1.00 28.02 190 ARG A C 1
ATOM 1496 O O . ARG A 1 190 ? -29.712 -25.140 143.594 1.00 30.58 190 ARG A O 1
ATOM 1504 N N . THR A 1 191 ? -31.842 -25.337 144.289 1.00 32.40 191 THR A N 1
ATOM 1505 C CA . THR A 1 191 ? -31.815 -24.164 145.152 1.00 30.73 191 THR A CA 1
ATOM 1506 C C . THR A 1 191 ? -32.151 -24.472 146.597 1.00 26.19 191 THR A C 1
ATOM 1507 O O . THR A 1 191 ? -32.287 -23.567 147.397 1.00 28.55 191 THR A O 1
ATOM 1511 N N . SER A 1 192 ? -32.250 -25.783 146.907 1.00 30.87 192 SER A N 1
ATOM 1512 C CA . SER A 1 192 ? -32.634 -26.291 148.243 1.00 31.76 192 SER A CA 1
ATOM 1513 C C . SER A 1 192 ? -31.825 -25.744 149.398 1.00 31.00 192 SER A C 1
ATOM 1514 O O . SER A 1 192 ? -32.333 -25.566 150.491 1.00 38.00 192 SER A O 1
ATOM 1517 N N . ASN A 1 193 ? -30.546 -25.479 149.158 1.00 29.03 193 ASN A N 1
ATOM 1518 C CA . ASN A 1 193 ? -29.644 -25.019 150.240 1.00 29.25 193 ASN A CA 1
ATOM 1519 C C . ASN A 1 193 ? -29.310 -23.554 150.180 1.00 26.46 193 ASN A C 1
ATOM 1520 O O . ASN A 1 193 ? -28.434 -23.096 150.914 1.00 29.94 193 ASN A O 1
ATOM 1525 N N . LEU A 1 194 ? -30.067 -22.819 149.364 1.00 26.48 194 LEU A N 1
ATOM 1526 C CA . LEU A 1 194 ? -29.864 -21.383 149.140 1.00 27.31 194 LEU A CA 1
ATOM 1527 C C . LEU A 1 194 ? -30.941 -20.471 149.630 1.00 29.35 194 LEU A C 1
ATOM 1528 O O . LEU A 1 194 ? -32.142 -20.770 149.526 1.00 33.46 194 LEU A O 1
ATOM 1533 N N . GLU A 1 195 ? -30.479 -19.310 150.070 1.00 27.78 195 GLU A N 1
ATOM 1534 C CA . GLU A 1 195 ? -31.336 -18.212 150.524 1.00 31.85 195 GLU A CA 1
ATOM 1535 C C . GLU A 1 195 ? -30.942 -16.925 149.808 1.00 28.66 195 GLU A C 1
ATOM 1536 O O . GLU A 1 195 ? -29.755 -16.654 149.595 1.00 27.04 195 GLU A O 1
ATOM 1542 N N . LEU A 1 196 ? -31.938 -16.129 149.457 1.00 26.71 196 LEU A N 1
ATOM 1543 C CA . LEU A 1 196 ? -31.717 -14.752 148.977 1.00 26.22 196 LEU A CA 1
ATOM 1544 C C . LEU A 1 196 ? -31.134 -13.896 150.090 1.00 25.40 196 LEU A C 1
ATOM 1545 O O . LEU A 1 196 ? -31.712 -13.796 151.193 1.00 31.15 196 LEU A O 1
ATOM 1550 N N . PHE A 1 197 ? -30.045 -13.219 149.751 1.00 25.33 197 PHE A N 1
ATOM 1551 C CA . PHE A 1 197 ? -29.286 -12.336 150.669 1.00 23.09 197 PHE A CA 1
ATOM 1552 C C . PHE A 1 197 ? -29.535 -10.864 150.421 1.00 27.44 197 PHE A C 1
ATOM 1553 O O . PHE A 1 197 ? -29.784 -10.104 151.365 1.00 25.72 197 PHE A O 1
ATOM 1561 N N . TRP A 1 198 ? -29.455 -10.456 149.159 1.00 21.73 198 TRP A N 1
ATOM 1562 C CA . TRP A 1 198 ? -29.647 -9.053 148.762 1.00 23.87 198 TRP A CA 1
ATOM 1563 C C . TRP A 1 198 ? -30.039 -8.933 147.296 1.00 25.81 198 TRP A C 1
ATOM 1564 O O . TRP A 1 198 ? -29.556 -9.701 146.463 1.00 24.02 198 TRP A O 1
ATOM 1575 N N . ILE A 1 199 ? -30.928 -7.978 147.022 1.00 24.17 199 ILE A N 1
ATOM 1576 C CA . I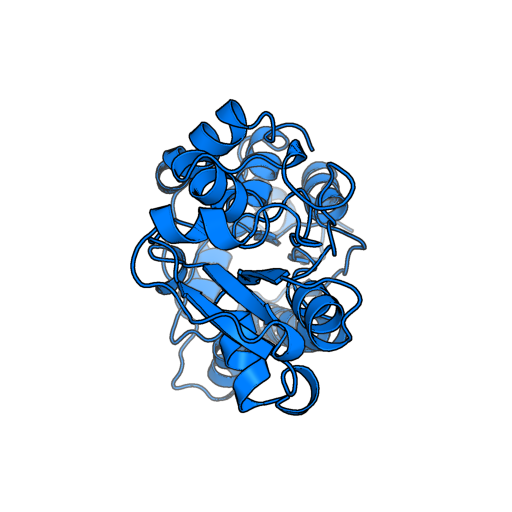LE A 1 199 ? -31.290 -7.563 145.662 1.00 24.33 199 ILE A CA 1
ATOM 1577 C C . ILE A 1 199 ? -30.640 -6.198 145.391 1.00 23.94 199 ILE A C 1
ATOM 1578 O O . ILE A 1 199 ? -30.766 -5.263 146.166 1.00 27.97 199 ILE A O 1
ATOM 1583 N N . THR A 1 200 ? -29.931 -6.101 144.268 1.00 25.93 200 THR A N 1
ATOM 1584 C CA . THR A 1 200 ? -29.208 -4.882 143.903 1.00 22.75 200 THR A CA 1
ATOM 1585 C C . THR A 1 200 ? -30.080 -3.775 143.305 1.00 22.30 200 THR A C 1
ATOM 1586 O O . THR A 1 200 ? -31.210 -4.045 142.849 1.00 24.27 200 THR A O 1
ATOM 1590 N N . PRO A 1 201 ? -29.531 -2.544 143.236 1.00 23.42 201 PRO A N 1
ATOM 1591 C CA . PRO A 1 201 ? -30.105 -1.526 142.373 1.00 27.51 201 PRO A CA 1
ATOM 1592 C C . PRO A 1 201 ? -30.118 -1.948 140.900 1.00 25.78 201 PRO A C 1
ATOM 1593 O O . PRO A 1 201 ? -29.465 -2.925 140.510 1.00 23.40 201 PRO A O 1
ATOM 1597 N N . GLU A 1 202 ? -30.890 -1.205 140.129 1.00 28.93 202 GLU A N 1
ATOM 1598 C CA . GLU A 1 202 ? -31.082 -1.443 138.683 1.00 24.65 202 GLU A CA 1
ATOM 1599 C C . GLU A 1 202 ? -29.945 -0.912 137.820 1.00 24.09 202 GLU A C 1
ATOM 1600 O O . GLU A 1 202 ? -29.282 0.071 138.174 1.00 26.10 202 GLU A O 1
ATOM 1606 N N . TYR A 1 203 ? -29.776 -1.563 136.673 1.00 20.85 203 TYR A N 1
ATOM 1607 C CA . TYR A 1 203 ? -28.775 -1.204 135.661 1.00 22.70 203 TYR A CA 1
ATOM 1608 C C . TYR A 1 203 ? -29.260 -1.787 134.310 1.00 19.80 203 TYR A C 1
ATOM 1609 O O . TYR A 1 203 ? -30.212 -2.550 134.271 1.00 25.68 203 TYR A O 1
ATOM 1618 N N . VAL A 1 204 ? -28.567 -1.453 133.218 1.00 21.18 204 VAL A N 1
ATOM 1619 C CA . VAL A 1 204 ? -28.947 -1.966 131.877 1.00 22.58 204 VAL A CA 1
ATOM 1620 C C . VAL A 1 204 ? -28.202 -3.280 131.607 1.00 22.10 204 VAL A C 1
ATOM 1621 O O A VAL A 1 204 ? -27.067 -3.425 132.023 0.50 22.56 204 VAL A O 1
ATOM 1622 O O B VAL A 1 204 ? -27.055 -3.413 132.000 0.50 22.69 204 VAL A O 1
ATOM 1629 N N . ASP A 1 205 ? -28.812 -4.215 130.879 1.00 20.86 205 ASP A N 1
ATOM 1630 C CA . ASP A 1 205 ? -28.147 -5.499 130.633 1.00 18.80 205 ASP A CA 1
ATOM 1631 C C . ASP A 1 205 ? -28.339 -6.024 129.199 1.00 17.32 205 ASP A C 1
ATOM 1632 O O . ASP A 1 205 ? -27.663 -5.552 128.257 1.00 18.65 205 ASP A O 1
ATOM 1637 N N . TYR A 1 206 ? -29.161 -7.059 129.035 1.00 17.94 206 TYR A N 1
ATOM 1638 C CA . TYR A 1 206 ? -29.091 -7.847 127.814 1.00 19.17 206 TYR A CA 1
ATOM 1639 C C . TYR A 1 206 ? -29.626 -7.144 126.586 1.00 19.74 206 TYR A C 1
ATOM 1640 O O . TYR A 1 206 ? -30.537 -6.319 126.670 1.00 20.79 206 TYR A O 1
ATOM 1649 N N . HIS A 1 207 ? -29.057 -7.494 125.436 1.00 18.72 207 HIS A N 1
ATOM 1650 C CA . HIS A 1 207 ? -29.481 -6.963 124.148 1.00 19.01 207 HIS A CA 1
ATOM 1651 C C . HIS A 1 207 ? -28.963 -7.742 122.965 1.00 18.97 207 HIS A C 1
ATOM 1652 O O . HIS A 1 207 ? -27.903 -8.381 123.038 1.00 17.86 207 HIS A O 1
ATOM 1659 N N . TRP A 1 208 ? -29.750 -7.709 121.892 1.00 17.05 208 TRP A N 1
ATOM 1660 C CA . TRP A 1 208 ? -29.375 -8.257 120.611 1.00 18.51 208 TRP A CA 1
ATOM 1661 C C . TRP A 1 208 ? -28.498 -7.292 119.857 1.00 18.25 208 TRP A C 1
ATOM 1662 O O . TRP A 1 208 ? -28.820 -6.120 119.745 1.00 19.58 208 TRP A O 1
ATOM 1673 N N . VAL A 1 209 ? -27.448 -7.830 119.259 1.00 17.54 209 VAL A N 1
ATOM 1674 C CA . VAL A 1 209 ? -26.506 -7.105 118.429 1.00 16.83 209 VAL A CA 1
ATOM 1675 C C . VAL A 1 209 ? -26.385 -7.809 117.091 1.00 19.26 209 VAL A C 1
ATOM 1676 O O . VAL A 1 209 ? -26.150 -9.012 117.052 1.00 19.42 209 VAL A O 1
ATOM 1680 N N . ALA A 1 210 ? -26.464 -7.048 115.994 1.00 19.84 210 ALA A N 1
ATOM 1681 C CA . ALA A 1 210 ? -26.292 -7.599 114.640 1.00 17.80 210 ALA A CA 1
ATOM 1682 C C . ALA A 1 210 ? -25.068 -6.998 113.938 1.00 18.51 210 ALA A C 1
ATOM 1683 O O . ALA A 1 210 ? -24.683 -5.841 114.205 1.00 21.05 210 ALA A O 1
ATOM 1685 N N . GLN A 1 211 ? -24.489 -7.759 113.025 1.00 20.07 211 GLN A N 1
ATOM 1686 C CA . GLN A 1 211 ? -23.450 -7.276 112.111 1.00 20.59 211 GLN A CA 1
ATOM 1687 C C . GLN A 1 211 ? -24.008 -6.124 111.283 1.00 24.76 211 GLN A C 1
ATOM 1688 O O . GLN A 1 211 ? -25.202 -6.086 110.939 1.00 24.79 211 GLN A O 1
ATOM 1694 N N . GLY A 1 212 ? -23.104 -5.229 110.928 1.00 26.34 212 GLY A N 1
ATOM 1695 C CA . GLY A 1 212 ? -23.415 -4.047 110.128 1.00 29.67 212 GLY A CA 1
ATOM 1696 C C . GLY A 1 212 ? -23.499 -4.296 108.645 1.00 31.56 212 GLY A C 1
ATOM 1697 O O . GLY A 1 212 ? -23.943 -3.425 107.904 1.00 40.30 212 GLY A O 1
ATOM 1698 N N . ASP A 1 213 ? -23.076 -5.473 108.202 1.00 29.02 213 ASP A N 1
ATOM 1699 C CA . ASP A 1 213 ? -22.976 -5.757 106.751 1.00 40.83 213 ASP A CA 1
ATOM 1700 C C . ASP A 1 213 ? -23.986 -6.722 106.177 1.00 38.16 213 ASP A C 1
ATOM 1701 O O . ASP A 1 213 ? -23.763 -7.310 105.097 1.00 35.73 213 ASP A O 1
ATOM 1706 N N . LEU A 1 214 ? -25.093 -6.897 106.877 1.00 27.68 214 LEU A N 1
ATOM 1707 C CA . LEU A 1 214 ? -26.031 -7.925 106.473 1.00 26.93 214 LEU A CA 1
ATOM 1708 C C . LEU A 1 214 ? -26.654 -7.704 105.097 1.00 40.20 214 LEU A C 1
ATOM 1709 O O . LEU A 1 214 ? -26.918 -8.678 104.392 1.00 36.60 214 LEU A O 1
ATOM 1714 N N . GLU A 1 215 ? -26.843 -6.441 104.723 1.00 30.95 215 GLU A N 1
ATOM 1715 C CA . GLU A 1 215 ? -27.400 -6.083 103.394 1.00 36.50 215 GLU A CA 1
ATOM 1716 C C . GLU A 1 215 ? -26.631 -6.654 102.210 1.00 52.28 215 GLU A C 1
ATOM 1717 O O . GLU A 1 215 ? -27.244 -7.072 101.232 1.00 42.61 215 GLU A O 1
ATOM 1723 N N . ASN A 1 216 ? -25.311 -6.679 102.311 1.00 38.43 216 ASN A N 1
ATOM 1724 C CA . ASN A 1 216 ? -24.492 -7.243 101.222 1.00 46.46 216 ASN A CA 1
ATOM 1725 C C . ASN A 1 216 ? -24.714 -8.735 100.984 1.00 58.37 216 ASN A C 1
ATOM 1726 O O . ASN A 1 216 ? -24.509 -9.225 99.886 1.00 50.96 216 ASN A O 1
ATOM 1731 N N . ARG A 1 217 ? -25.116 -9.449 102.021 1.00 38.93 217 ARG A N 1
ATOM 1732 C CA . ARG A 1 217 ? -25.389 -10.892 101.910 1.00 31.19 217 ARG A CA 1
ATOM 1733 C C . ARG A 1 217 ? -26.858 -11.214 101.707 1.00 33.58 217 ARG A C 1
ATOM 1734 O O . ARG A 1 217 ? -27.185 -12.198 101.036 1.00 35.68 217 ARG A O 1
ATOM 1742 N N . PHE A 1 218 ? -27.728 -10.410 102.314 1.00 33.36 218 PHE A N 1
ATOM 1743 C CA . PHE A 1 218 ? -29.178 -10.734 102.380 1.00 30.47 218 PHE A CA 1
ATOM 1744 C C . PHE A 1 218 ? -30.107 -9.778 101.640 1.00 32.89 218 PHE A C 1
ATOM 1745 O O . PHE A 1 218 ? -31.306 -10.058 101.519 1.00 40.32 218 PHE A O 1
ATOM 1753 N N . GLY A 1 219 ? -29.554 -8.679 101.130 1.00 42.22 219 GLY A N 1
ATOM 1754 C CA . GLY A 1 219 ? -30.315 -7.704 100.341 1.00 36.12 219 GLY A CA 1
ATOM 1755 C C . GLY A 1 219 ? -30.691 -6.441 101.087 1.00 38.86 219 GLY A C 1
ATOM 1756 O O . GLY A 1 219 ? -30.766 -6.427 102.306 1.00 37.39 219 GLY A O 1
ATOM 1757 N N . GLU A 1 220 ? -30.952 -5.383 100.332 1.00 38.52 220 GLU A N 1
ATOM 1758 C CA . GLU A 1 220 ? -31.328 -4.083 100.910 1.00 32.28 220 GLU A CA 1
ATOM 1759 C C . GLU A 1 220 ? -32.584 -4.243 101.759 1.00 32.28 220 GLU A C 1
ATOM 1760 O O . GLU A 1 220 ? -33.509 -4.949 101.378 1.00 40.56 220 GLU A O 1
ATOM 1766 N N . GLY A 1 221 ? -32.562 -3.605 102.929 1.00 34.43 221 GLY A N 1
ATOM 1767 C CA . GLY A 1 221 ? -33.687 -3.596 103.878 1.00 35.05 221 GLY A CA 1
ATOM 1768 C C . GLY A 1 221 ? -33.739 -4.782 104.836 1.00 28.43 221 GLY A C 1
ATOM 1769 O O . GLY A 1 221 ? -34.609 -4.821 105.696 1.00 30.92 221 GLY A O 1
ATOM 1770 N N . PHE A 1 222 ? -32.804 -5.729 104.700 1.00 28.88 222 PHE A N 1
ATOM 1771 C CA . PHE A 1 222 ? -32.790 -6.944 105.542 1.00 27.87 222 PHE A CA 1
ATOM 1772 C C . PHE A 1 222 ? -32.653 -6.619 107.021 1.00 26.92 222 PHE A C 1
ATOM 1773 O O . PHE A 1 222 ? -33.407 -7.140 107.836 1.00 25.81 222 PHE A O 1
ATOM 1781 N N . THR A 1 223 ? -31.718 -5.755 107.372 1.00 28.05 223 THR A N 1
ATOM 1782 C CA . THR A 1 223 ? -31.526 -5.426 108.803 1.00 26.58 223 THR A CA 1
ATOM 1783 C C . THR A 1 223 ? -32.786 -4.828 109.418 1.00 27.44 223 THR A C 1
ATOM 1784 O O . THR A 1 223 ? -33.174 -5.189 110.503 1.00 25.01 223 THR A O 1
ATOM 1788 N N . LYS A 1 224 ? -33.415 -3.919 108.686 1.00 30.36 224 LYS A N 1
ATOM 1789 C CA . LYS A 1 224 ? -34.702 -3.356 109.083 1.00 30.37 224 LYS A CA 1
ATOM 1790 C C . LYS A 1 224 ? -35.797 -4.434 109.273 1.00 24.58 224 LYS A C 1
ATOM 1791 O O . LYS A 1 224 ? -36.545 -4.394 110.244 1.00 30.42 224 LYS A O 1
ATOM 1797 N N . GLU A 1 225 ? -35.846 -5.397 108.353 1.00 25.12 225 GLU A N 1
ATOM 1798 C CA . GLU A 1 225 ? -36.825 -6.516 108.398 1.00 27.65 225 GLU A CA 1
ATOM 1799 C C . GLU A 1 225 ? -36.549 -7.403 109.632 1.00 25.34 225 GLU A C 1
ATOM 1800 O O . GLU A 1 225 ? -37.458 -7.790 110.376 1.00 25.25 225 GLU A O 1
ATOM 1806 N N . LEU A 1 226 ? -35.273 -7.708 109.840 1.00 22.54 226 LEU A N 1
ATOM 1807 C CA . LEU A 1 226 ? -34.828 -8.496 111.008 1.00 24.96 226 LEU A CA 1
ATOM 1808 C C . LEU A 1 226 ? -35.236 -7.842 112.345 1.00 20.79 226 LEU A C 1
ATOM 1809 O O . LEU A 1 226 ? -35.803 -8.477 113.240 1.00 23.54 226 LEU A O 1
ATOM 1814 N N . LYS A 1 227 ? -34.972 -6.557 112.452 1.00 23.55 227 LYS A N 1
ATOM 1815 C CA . LYS A 1 227 ? -35.336 -5.804 113.653 1.00 25.18 227 LYS A CA 1
ATOM 1816 C C . LYS A 1 227 ? -36.862 -5.844 113.867 1.00 24.06 227 LYS A C 1
ATOM 1817 O O . LYS A 1 227 ? -37.366 -6.110 114.966 1.00 24.59 227 LYS A O 1
ATOM 1823 N N . SER A 1 228 ? -37.583 -5.653 112.770 1.00 25.36 228 SER A N 1
ATOM 1824 C CA . SER A 1 228 ? -39.055 -5.708 112.759 1.00 24.55 228 SER A CA 1
ATOM 1825 C C . SER A 1 228 ? -39.603 -7.049 113.244 1.00 25.70 228 SER A C 1
ATOM 1826 O O . SER A 1 228 ? -40.501 -7.098 114.076 1.00 26.55 228 SER A O 1
ATOM 1829 N N . VAL A 1 229 ? -39.027 -8.135 112.756 1.00 25.64 229 VAL A N 1
ATOM 1830 C CA . VAL A 1 229 ? -39.468 -9.476 113.182 1.00 27.43 229 VAL A CA 1
ATOM 1831 C C . VAL A 1 229 ? -39.317 -9.640 114.691 1.00 24.47 229 VAL A C 1
ATOM 1832 O O . VAL A 1 229 ? -40.212 -10.105 115.385 1.00 27.12 229 VAL A O 1
ATOM 1836 N N . ILE A 1 230 ? -38.170 -9.228 115.202 1.00 24.87 230 ILE A N 1
ATOM 1837 C CA . ILE A 1 230 ? -37.887 -9.405 116.641 1.00 24.71 230 ILE A CA 1
ATOM 1838 C C . ILE A 1 230 ? -38.822 -8.506 117.485 1.00 25.61 230 ILE A C 1
ATOM 1839 O O . ILE A 1 230 ? -39.400 -8.946 118.475 1.00 25.94 230 ILE A O 1
ATOM 1844 N N . LEU A 1 231 ? -38.984 -7.255 117.069 1.00 23.21 231 LEU A N 1
ATOM 1845 C CA . LEU A 1 231 ? -39.842 -6.318 117.794 1.00 25.90 231 LEU A CA 1
ATOM 1846 C C . LEU A 1 231 ? -41.338 -6.663 117.707 1.00 28.82 231 LEU A C 1
ATOM 1847 O O . LEU A 1 231 ? -42.127 -6.252 118.558 1.00 31.70 231 LEU A O 1
ATOM 1852 N N . ASN A 1 232 ? -41.714 -7.406 116.680 1.00 30.18 232 ASN A N 1
ATOM 1853 C CA . ASN A 1 232 ? -43.142 -7.728 116.455 1.00 30.78 232 ASN A CA 1
ATOM 1854 C C . ASN A 1 232 ? -43.560 -9.106 116.971 1.00 33.17 232 ASN A C 1
ATOM 1855 O O . ASN A 1 232 ? -44.713 -9.503 116.810 1.00 34.41 232 ASN A O 1
ATOM 1860 N N . LEU A 1 233 ? -42.634 -9.829 117.598 1.00 33.22 233 LEU A N 1
ATOM 1861 C CA . LEU A 1 233 ? -42.976 -11.065 118.288 1.00 25.80 233 LEU A CA 1
ATOM 1862 C C . LEU A 1 233 ? -44.104 -10.788 119.297 1.00 30.45 233 LEU A C 1
ATOM 1863 O O . LEU A 1 233 ? -44.068 -9.849 120.099 1.00 31.11 233 LEU A O 1
ATOM 1868 N N . ASP A 1 234 ? -45.110 -11.636 119.222 1.00 38.16 234 ASP A N 1
ATOM 1869 C CA . ASP A 1 234 ? -46.466 -11.369 119.713 1.00 37.79 234 ASP A CA 1
ATOM 1870 C C . ASP A 1 234 ? -46.887 -12.498 120.666 1.00 32.02 234 ASP A C 1
ATOM 1871 O O . ASP A 1 234 ? -47.113 -13.644 120.255 1.00 35.14 234 ASP A O 1
ATOM 1876 N N . ILE A 1 235 ? -46.973 -12.144 121.943 1.00 33.54 235 ILE A N 1
ATOM 1877 C CA . ILE A 1 235 ? -47.334 -13.077 123.047 1.00 34.26 235 ILE A CA 1
ATOM 1878 C C . ILE A 1 235 ? -48.656 -13.855 122.770 1.00 44.55 235 ILE A C 1
ATOM 1879 O O . ILE A 1 235 ? -48.867 -14.963 123.263 1.00 44.70 235 ILE A O 1
ATOM 1884 N N . LYS A 1 236 ? -49.525 -13.262 121.963 1.00 44.39 236 LYS A N 1
ATOM 1885 C CA . LYS A 1 236 ? -50.831 -13.876 121.625 1.00 72.91 236 LYS A CA 1
ATOM 1886 C C . LYS A 1 236 ? -50.788 -15.022 120.617 1.00 56.53 236 LYS A C 1
ATOM 1887 O O . LYS A 1 236 ? -51.769 -15.728 120.426 1.00 62.56 236 LYS A O 1
ATOM 1893 N N . GLN A 1 237 ? -49.648 -15.188 119.984 1.00 42.71 237 GLN A N 1
ATOM 1894 C CA . GLN A 1 237 ? -49.411 -16.246 119.026 1.00 41.27 237 GLN A CA 1
ATOM 1895 C C . GLN A 1 237 ? -48.665 -17.357 119.734 1.00 57.16 237 GLN A C 1
ATOM 1896 O O . GLN A 1 237 ? -47.665 -17.097 120.390 1.00 45.76 237 GLN A O 1
ATOM 1902 N N . LYS A 1 238 ? -49.122 -18.588 119.565 1.00 43.90 238 LYS A N 1
ATOM 1903 C CA . LYS A 1 238 ? -48.593 -19.693 120.357 1.00 47.92 238 LYS A CA 1
ATOM 1904 C C . LYS A 1 238 ? -47.084 -19.893 120.158 1.00 42.19 238 LYS A C 1
ATOM 1905 O O . LYS A 1 238 ? -46.336 -19.996 121.130 1.00 41.12 238 LYS A O 1
ATOM 1911 N N . SER A 1 239 ? -46.643 -19.892 118.914 1.00 37.31 239 SER A N 1
ATOM 1912 C CA . SER A 1 239 ? -45.224 -20.100 118.634 1.00 42.47 239 SER A CA 1
ATOM 1913 C C . SER A 1 239 ? -44.363 -18.940 119.129 1.00 40.39 239 SER A C 1
ATOM 1914 O O . SER A 1 239 ? -43.244 -19.160 119.553 1.00 41.09 239 SER A O 1
ATOM 1917 N N . HIS A 1 240 ? -44.892 -17.729 119.098 1.00 34.46 240 HIS A N 1
ATOM 1918 C CA . HIS A 1 240 ? -44.140 -16.569 119.607 1.00 33.17 240 HIS A CA 1
ATOM 1919 C C . HIS A 1 240 ? -44.057 -16.611 121.106 1.00 36.50 240 HIS A C 1
ATOM 1920 O O . HIS A 1 240 ? -43.026 -16.325 121.682 1.00 32.72 240 HIS A O 1
ATOM 1927 N N . LYS A 1 241 ? -45.166 -17.020 121.712 1.00 35.86 241 LYS A N 1
ATOM 1928 C CA . LYS A 1 241 ? -45.259 -17.152 123.177 1.00 31.90 241 LYS A CA 1
ATOM 1929 C C . LYS A 1 241 ? -44.197 -18.107 123.736 1.00 31.98 241 LYS A C 1
ATOM 1930 O O . LYS A 1 241 ? -43.550 -17.809 124.747 1.00 36.07 241 LYS A O 1
ATOM 1936 N N . GLN A 1 242 ? -44.020 -19.228 123.047 1.00 32.17 242 GLN A N 1
ATOM 1937 C CA . GLN A 1 242 ? -43.067 -20.268 123.449 1.00 35.82 242 GLN A CA 1
ATOM 1938 C C . GLN A 1 242 ? -41.678 -19.679 123.501 1.00 37.62 242 GLN A C 1
ATOM 1939 O O . GLN A 1 242 ? -40.905 -19.991 124.411 1.00 34.79 242 GLN A O 1
ATOM 1945 N N . ILE A 1 243 ? -41.364 -18.850 122.508 1.00 29.98 243 ILE A N 1
ATOM 1946 C CA . ILE A 1 243 ? -40.037 -18.182 122.453 1.00 28.22 243 ILE A CA 1
ATOM 1947 C C . ILE A 1 243 ? -39.943 -17.145 123.566 1.00 29.41 243 ILE A C 1
ATOM 1948 O O . ILE A 1 243 ? -38.985 -17.126 124.347 1.00 29.34 243 ILE A O 1
ATOM 1953 N N . LEU A 1 244 ? -40.919 -16.250 123.602 1.00 27.16 244 LEU A N 1
ATOM 1954 C CA . LEU A 1 244 ? -40.953 -15.136 124.575 1.00 25.56 244 LEU A CA 1
ATOM 1955 C C . LEU A 1 244 ? -40.898 -15.611 126.029 1.00 29.91 244 LEU A C 1
ATOM 1956 O O . LEU A 1 244 ? -40.174 -15.043 126.866 1.00 28.78 244 LEU A O 1
ATOM 1961 N N . ASP A 1 245 ? -41.618 -16.687 126.313 1.00 30.77 245 ASP A N 1
ATOM 1962 C CA . ASP A 1 245 ? -41.594 -17.289 127.672 1.00 30.04 245 ASP A CA 1
ATOM 1963 C C . ASP A 1 245 ? -40.171 -17.783 128.061 1.00 33.66 245 ASP A C 1
ATOM 1964 O O . ASP A 1 245 ? -39.757 -17.691 129.219 1.00 31.98 245 ASP A O 1
ATOM 1969 N N . MET A 1 246 ? -39.428 -18.273 127.072 1.00 27.05 246 MET A N 1
ATOM 1970 C CA . MET A 1 246 ? -38.023 -18.697 127.288 1.00 31.54 246 MET A CA 1
ATOM 1971 C C . MET A 1 246 ? -37.099 -17.539 127.608 1.00 26.16 246 MET A C 1
ATOM 1972 O O . MET A 1 246 ? -36.018 -17.769 128.170 1.00 27.68 246 MET A O 1
ATOM 1977 N N . PHE A 1 247 ? -37.506 -16.329 127.208 1.00 24.34 247 PHE A N 1
ATOM 1978 C CA . PHE A 1 247 ? -36.775 -15.069 127.527 1.00 26.52 247 PHE A CA 1
ATOM 1979 C C . PHE A 1 247 ? -37.376 -14.329 128.730 1.00 26.30 247 PHE A C 1
ATOM 1980 O O . PHE A 1 247 ? -36.936 -13.237 129.076 1.00 29.68 247 PHE A O 1
ATOM 1988 N N . ASN A 1 248 ? -38.408 -14.926 129.343 1.00 28.85 248 ASN A N 1
ATOM 1989 C CA . ASN A 1 248 ? -39.098 -14.347 130.533 1.00 31.18 248 ASN A CA 1
ATOM 1990 C C . ASN A 1 248 ? -39.576 -12.924 130.254 1.00 32.51 248 ASN A C 1
ATOM 1991 O O . ASN A 1 248 ? -39.410 -12.011 131.063 1.00 41.81 248 ASN A O 1
ATOM 1996 N N . ALA A 1 249 ? -40.183 -12.760 129.080 1.00 28.53 249 ALA A N 1
ATOM 1997 C CA . ALA A 1 249 ? -40.569 -11.434 128.589 1.00 29.12 249 ALA A CA 1
ATOM 1998 C C . ALA A 1 249 ? -41.874 -11.511 127.825 1.00 26.96 249 ALA A C 1
ATOM 1999 O O . ALA A 1 249 ? -42.164 -12.526 127.210 1.00 31.43 249 ALA A O 1
ATOM 2001 N N . LYS A 1 250 ? -42.644 -10.432 127.890 1.00 31.96 250 LYS A N 1
ATOM 2002 C CA . LYS A 1 250 ? -43.903 -10.285 127.105 1.00 31.93 250 LYS A CA 1
ATOM 2003 C C . LYS A 1 250 ? -43.674 -9.790 125.686 1.00 32.47 250 LYS A C 1
ATOM 2004 O O . LYS A 1 250 ? -44.526 -9.949 124.806 1.00 36.84 250 LYS A O 1
ATOM 2010 N N . ARG A 1 251 ? -42.508 -9.181 125.478 1.00 34.41 251 ARG A N 1
ATOM 2011 C CA . ARG A 1 251 ? -42.141 -8.572 124.205 1.00 27.72 251 ARG A CA 1
ATOM 2012 C C . ARG A 1 251 ? -40.650 -8.225 124.181 1.00 32.51 251 ARG A C 1
ATOM 2013 O O . ARG A 1 251 ? -39.989 -8.163 125.222 1.00 31.16 251 ARG A O 1
ATOM 2021 N N . PHE A 1 252 ? -40.158 -7.987 122.980 1.00 26.74 252 PHE A N 1
ATOM 2022 C CA . PHE A 1 252 ? -38.911 -7.247 122.764 1.00 28.87 252 PHE A CA 1
ATOM 2023 C C . PHE A 1 252 ? -39.231 -5.803 122.399 1.00 29.01 252 PHE A C 1
ATOM 2024 O O . PHE A 1 252 ? -40.257 -5.538 121.811 1.00 29.10 252 PHE A O 1
ATOM 2032 N N . ILE A 1 253 ? -38.325 -4.907 122.748 1.00 29.28 253 ILE A N 1
ATOM 2033 C CA . ILE A 1 253 ? -38.427 -3.465 122.532 1.00 30.23 253 ILE A CA 1
ATOM 2034 C C . ILE A 1 253 ? -37.119 -2.934 121.955 1.00 31.23 253 ILE A C 1
ATOM 2035 O O . ILE A 1 253 ? -36.079 -3.600 122.001 1.00 26.39 253 ILE A O 1
ATOM 2040 N N . LYS A 1 254 ? -37.177 -1.711 121.460 1.00 28.72 254 LYS A N 1
ATOM 2041 C CA . LYS A 1 254 ? -36.024 -1.032 120.878 1.00 27.55 254 LYS A CA 1
ATOM 2042 C C . LYS A 1 254 ? -34.936 -0.755 121.945 1.00 25.46 254 LYS A C 1
ATOM 2043 O O . LYS A 1 254 ? -35.204 -0.580 123.131 1.00 28.77 254 LYS A O 1
ATOM 2049 N N . ALA A 1 255 ? -33.707 -0.734 121.469 1.00 29.42 255 ALA A N 1
ATOM 2050 C CA . ALA A 1 255 ? -32.548 -0.464 122.301 1.00 27.09 255 ALA A CA 1
ATOM 2051 C C . ALA A 1 255 ? -31.559 0.326 121.486 1.00 28.26 255 ALA A C 1
ATOM 2052 O O . ALA A 1 255 ? -31.396 0.063 120.298 1.00 32.05 255 ALA A O 1
ATOM 2054 N N . GLU A 1 256 ? -30.874 1.279 122.107 1.00 33.77 256 GLU A N 1
ATOM 2055 C CA . GLU A 1 256 ? -29.834 2.033 121.400 1.00 32.84 256 GLU A CA 1
ATOM 2056 C C . GLU A 1 256 ? -28.521 2.021 122.172 1.00 27.88 256 GLU A C 1
ATOM 2057 O O . GLU A 1 256 ? -28.518 1.840 123.392 1.00 33.48 256 GLU A O 1
ATOM 2063 N N . SER A 1 257 ? -27.427 2.217 121.429 1.00 30.09 257 SER A N 1
ATOM 2064 C CA . SER A 1 257 ? -26.050 2.192 121.967 1.00 29.97 257 SER A CA 1
ATOM 2065 C C . SER A 1 257 ? -25.820 3.170 123.118 1.00 28.37 257 SER A C 1
ATOM 2066 O O . SER A 1 257 ? -25.093 2.847 124.035 1.00 27.03 257 SER A O 1
ATOM 2069 N N . LYS A 1 258 ? -26.441 4.348 123.032 1.00 29.47 258 LYS A N 1
ATOM 2070 C CA . LYS A 1 258 ? -26.378 5.378 124.092 1.00 35.42 258 LYS A CA 1
ATOM 2071 C C . LYS A 1 258 ? -26.687 4.843 125.503 1.00 30.70 258 LYS A C 1
ATOM 2072 O O . LYS A 1 258 ? -26.115 5.310 126.519 1.00 27.11 258 LYS A O 1
ATOM 2078 N N . GLN A 1 259 ? -27.553 3.834 125.563 1.00 24.81 259 GLN A N 1
ATOM 2079 C CA . GLN A 1 259 ? -28.087 3.397 126.859 1.00 25.04 259 GLN A CA 1
ATOM 2080 C C . GLN A 1 259 ? -27.032 2.618 127.674 1.00 24.49 259 GLN A C 1
ATOM 2081 O O . GLN A 1 259 ? -27.182 2.462 128.892 1.00 25.35 259 GLN A O 1
ATOM 2087 N N . TYR A 1 260 ? -25.949 2.196 127.020 1.00 20.85 260 TYR A N 1
ATOM 2088 C CA . TYR A 1 260 ? -24.933 1.351 127.683 1.00 20.90 260 TYR A CA 1
ATOM 2089 C C . TYR A 1 260 ? -23.721 2.150 128.191 1.00 23.81 260 TYR A C 1
ATOM 2090 O O . TYR A 1 260 ? -22.716 1.580 128.583 1.00 21.89 260 TYR A O 1
ATOM 2099 N N . LYS A 1 261 ? -23.824 3.481 128.169 1.00 21.17 261 LYS A N 1
ATOM 2100 C CA . LYS A 1 261 ? -22.769 4.385 128.654 1.00 21.00 261 LYS A CA 1
ATOM 2101 C C . LYS A 1 261 ? -22.297 4.087 130.080 1.00 21.61 261 LYS A C 1
ATOM 2102 O O . LYS A 1 261 ? -21.103 4.028 130.354 1.00 20.76 261 LYS A O 1
ATOM 2108 N N . ASN A 1 262 ? -23.252 3.871 130.970 1.00 21.33 262 ASN A N 1
ATOM 2109 C CA . ASN A 1 262 ? -22.933 3.600 132.388 1.00 21.60 262 ASN A CA 1
ATOM 2110 C C . ASN A 1 262 ? -22.212 2.247 132.539 1.00 18.55 262 ASN A C 1
ATOM 2111 O O . ASN A 1 262 ? -21.217 2.141 133.249 1.00 20.80 262 ASN A O 1
ATOM 2116 N N . ILE A 1 263 ? -22.662 1.231 131.788 1.00 19.27 263 ILE A N 1
ATOM 2117 C CA . ILE A 1 263 ? -21.957 -0.056 131.847 1.00 19.63 263 ILE A CA 1
ATOM 2118 C C . ILE A 1 263 ? -20.524 0.099 131.334 1.00 18.62 263 ILE A C 1
ATOM 2119 O O . ILE A 1 263 ? -19.581 -0.408 131.929 1.00 17.19 263 ILE A O 1
ATOM 2124 N N . GLU A 1 264 ? -20.375 0.829 130.227 1.00 18.01 264 GLU A N 1
ATOM 2125 C CA . GLU A 1 264 ? -19.042 1.061 129.673 1.00 19.98 264 GLU A CA 1
ATOM 2126 C C . GLU A 1 264 ? -18.145 1.757 130.692 1.00 18.23 264 GLU A C 1
ATOM 2127 O O . GLU A 1 264 ? -17.001 1.369 130.877 1.00 19.61 264 GLU A O 1
ATOM 2133 N N . GLU A 1 265 ? -18.681 2.784 131.339 1.00 17.50 265 GLU A N 1
ATOM 2134 C CA . GLU A 1 265 ? -17.876 3.558 132.327 1.00 19.94 265 GLU A CA 1
ATOM 2135 C C . GLU A 1 265 ? -17.458 2.729 133.529 1.00 17.92 265 GLU A C 1
ATOM 2136 O O . GLU A 1 265 ? -16.320 2.801 133.995 1.00 18.04 265 GLU A O 1
ATOM 2142 N N . ILE A 1 266 ? -18.390 1.923 134.016 1.00 17.61 266 ILE A N 1
ATOM 2143 C CA . ILE A 1 266 ? -18.103 0.991 135.111 1.00 19.15 266 ILE A CA 1
ATOM 2144 C C . ILE A 1 266 ? -17.046 -0.036 134.656 1.00 18.34 266 ILE A C 1
ATOM 2145 O O . ILE A 1 266 ? -16.103 -0.325 135.387 1.00 18.40 266 ILE A O 1
ATOM 2150 N N . GLY A 1 267 ? -17.226 -0.584 133.453 1.00 16.65 267 GLY A N 1
ATOM 2151 C CA . GLY A 1 267 ? -16.231 -1.477 132.830 1.00 18.13 267 GLY A CA 1
ATOM 2152 C C . GLY A 1 267 ? -14.826 -0.869 132.786 1.00 17.44 267 GLY A C 1
ATOM 2153 O O . GLY A 1 267 ? -13.829 -1.525 133.093 1.00 18.99 267 GLY A O 1
ATOM 2154 N N . ARG A 1 268 ? -14.744 0.401 132.377 1.00 17.33 268 ARG A N 1
ATOM 2155 C CA . ARG A 1 268 ? -13.434 1.045 132.339 1.00 19.20 268 ARG A CA 1
ATOM 2156 C C . ARG A 1 268 ? -12.809 1.148 133.732 1.00 16.89 268 ARG A C 1
ATOM 2157 O O . ARG A 1 268 ? -11.618 0.892 133.920 1.00 20.14 268 ARG A O 1
ATOM 2165 N N . LYS A 1 269 ? -13.629 1.550 134.701 1.00 19.13 269 LYS A N 1
ATOM 2166 C CA . LYS A 1 269 ? -13.138 1.754 136.059 1.00 25.16 269 LYS A CA 1
ATOM 2167 C C . LYS A 1 269 ? -12.624 0.462 136.683 1.00 20.26 269 LYS A C 1
ATOM 2168 O O . LYS A 1 269 ? -11.654 0.455 137.420 1.00 22.53 269 LYS A O 1
ATOM 2174 N N . LEU A 1 270 ? -13.269 -0.649 136.326 1.00 20.28 270 LEU A N 1
ATOM 2175 C CA . LEU A 1 270 ? -12.857 -1.969 136.840 1.00 20.79 270 LEU A CA 1
ATOM 2176 C C . LEU A 1 270 ? -11.901 -2.726 135.900 1.00 22.87 270 LEU A C 1
ATOM 2177 O O . LEU A 1 270 ? -11.607 -3.907 136.107 1.00 24.34 270 LEU A O 1
ATOM 2182 N N . ASN A 1 271 ? -11.404 -2.040 134.877 1.00 20.19 271 ASN A N 1
ATOM 2183 C CA . ASN A 1 271 ? -10.473 -2.603 133.917 1.00 21.23 271 ASN A CA 1
ATOM 2184 C C . ASN A 1 271 ? -11.005 -3.871 133.236 1.00 21.59 271 ASN A C 1
ATOM 2185 O O . ASN A 1 271 ? -10.268 -4.844 132.980 1.00 25.46 271 ASN A O 1
ATOM 2190 N N . LYS A 1 272 ? -12.286 -3.809 132.897 1.00 20.43 272 LYS A N 1
ATOM 2191 C CA . LYS A 1 272 ? -13.005 -4.943 132.311 1.00 20.24 272 LYS A CA 1
ATOM 2192 C C . LYS A 1 272 ? -13.510 -4.760 130.912 1.00 21.73 272 LYS A C 1
ATOM 2193 O O . LYS A 1 272 ? -14.291 -5.562 130.415 1.00 25.47 272 LYS A O 1
ATOM 2199 N N . ILE A 1 273 ? -13.022 -3.747 130.222 1.00 22.62 273 ILE A N 1
ATOM 2200 C CA . ILE A 1 273 ? -13.375 -3.586 128.828 1.00 22.52 273 ILE A CA 1
ATOM 2201 C C . ILE A 1 273 ? -12.521 -4.584 128.005 1.00 27.05 273 ILE A C 1
ATOM 2202 O O . ILE A 1 273 ? -12.977 -5.225 127.069 1.00 23.31 273 ILE A O 1
ATOM 2207 N N . ARG A 1 274 ? -11.284 -4.757 128.440 1.00 29.91 274 ARG A N 1
ATOM 2208 C CA . ARG A 1 274 ? -10.424 -5.818 127.903 1.00 36.44 274 ARG A CA 1
ATOM 2209 C C . ARG A 1 274 ? -11.074 -7.154 128.230 1.00 37.26 274 ARG A C 1
ATOM 2210 O O . ARG A 1 274 ? -11.629 -7.324 129.320 1.00 32.98 274 ARG A O 1
ATOM 2218 N N . LEU A 1 275 ? -11.015 -8.095 127.302 1.00 40.66 275 LEU A N 1
ATOM 2219 C CA . LEU A 1 275 ? -11.699 -9.379 127.488 1.00 56.57 275 LEU A CA 1
ATOM 2220 C C . LEU A 1 275 ? -11.096 -10.198 128.622 1.00 94.11 275 LEU A C 1
ATOM 2221 O O . LEU A 1 275 ? -11.803 -10.954 129.290 1.00 37.28 275 LEU A O 1
#

InterPro domains:
  IPR005770 Phosphate/phosphite/phosphonate ABC transporter, periplasmic binding protein [TIGR01098] (24-251)
  IPR030836 Putative ABC transporter periplasmic binding protein PhnD-like [TIGR04553] (28-293)

Organism: Prochlorococcus marinus (strain MIT 9301) (NCBI:txid167546)

Secondary structure (DSSP, 8-state):
-TTEEEEEE---S-HHHHHHHHHHHHHHHHHHHTSEEEE---SSHHHHHHHHHTTS-SEEEE-HHHHHHHHHHSTT-EEEEEEGGGGSB-EEEEEEGGG-PPP-SSGGGGGGGTTS-EEES-TT-IIIIIHHHHHHHHTT--GGGSGGG--EE-SSHHHHHHHHHHTSSSEEEEEHHHHHHHHHH-GGGSTTEEEEEEPPPB---EEEE-TTHHHHH-TTHHHHHHHHHHT--TTSHHHHHHHHHTT-S-EE---GGGGHHHHHHHHHTT-S--

Nearest PDB structures (foldseek):
  5lq8-assembly1_A  TM=1.001E+00  e=4.821E-62  Prochlorococcus marinus str. MIT 9301
  7zck-assembly1_C  TM=9.851E-01  e=1.006E-45  Synechococcus sp. MIT S9220
  3p7i-assembly1_A-2  TM=8.764E-01  e=5.115E-21  Escherichia coli UTI89
  6x8w-assembly1_A  TM=8.575E-01  e=6.226E-21  Chrysiogenes arsenatis
  3n5l-assembly2_B  TM=8.639E-01  e=2.628E-20  Pseudomonas aeruginosa PAO1

Solvent-accessible surface area: 12695 Å² total; per-residue (Å²): 142,93,155,26,0,28,0,0,2,2,17,2,18,54,69,99,44,1,52,126,8,0,66,53,0,4,139,18,0,34,160,75,10,127,28,122,23,123,10,60,69,28,158,64,5,75,26,0,0,45,10,0,112,66,101,86,1,0,0,0,1,0,2,0,0,0,0,4,2,0,37,94,77,8,99,130,19,68,16,0,0,1,9,54,59,0,115,74,2,66,0,0,0,0,2,10,81,135,54,160,52,121,76,24,118,88,38,139,14,0,103,107,0,74,93,28,92,1,0,0,0,6,81,3,2,4,1,0,25,0,5,0,21,52,8,3,48,99,4,35,0,85,43,116,55,5,104,58,162,145,9,16,72,28,29,13,1,11,31,0,2,56,55,0,23,87,28,48,45,20,0,0,0,0,4,52,42,4,11,62,38,10,66,154,117,64,78,173,85,6,64,61,7,86,67,1,20,69,4,68,105,12,14,2,5,0,0,0,0,2,40,44,0,58,136,66,34,29,168,44,8,22,162,78,0,61,48,11,0,39,100,8,51,39,179,89,166,49,10,87,93,4,0,66,41,0,53,11,150,127,5,21,146,11,100,69,160,52,4,134,74,0,38,77,10,0,157,138,34,108,27,41,184,54

Sequence (274 aa):
NPKVLKVGAIPDQNQDVLDKRFNLFSKELSKQLDVEVKYIPVINYIAAVTGFRTKDLDLVWFGGLSGVQARLQTPNSIVIAQRDIDKEFKSVFVVNKNLELNSISNIKGLKKLKNLRFTFGSENSTSGRLMPEYFLNQAGVEIKHFKGKKAGFSGSHDATIALVNSGAFDAGALNKQVWENNLKNNPKRTSNLELFWITPEYVDYHWVAQGDLENRFGEGFTKELKSVILNLDIKQKSHKQILDMFNAKRFIKAESKQYKNIEEIGRKLNKIRL